Protein AF-0000000078125268 (afdb_homodimer)

InterPro domains:
  IPR011009 Protein kinase-like domain superfamily [SSF56112] (4-81)

Secondary structure (DSSP, 8-state):
--HHHHHHHHHHTT-GGGGS-GGGTTTS-HHHHHHHHHHHHHHT-SSGGGSPPHHHHHHHHHS----PPPPPPPTT---HHHHHHHHHHHS---------/--HHHHHHHHHHTT-GGGGS-GGGTTTS-HHHHHHHHHHHHHHT-SSGGGSPPHHHHHHHHHS----PPPPPPPTT---HHHHHHHHHHHS---------

Nearest PDB structures (foldseek):
  8peh-assembly3_A  TM=8.713E-01  e=8.026E-01  Lotus japonicus
  8peh-assembly1_B  TM=8.612E-01  e=8.512E-01  Lotus japonicus
  8peh-assembly2_C  TM=8.683E-01  e=1.211E+00  Lotus japonicus
  4i93-assembly1_A  TM=7.387E-01  e=7.136E-01  Arabidopsis thaliana
  7xdv-assembly2_B  TM=7.869E-01  e=1.445E+00  Arabidopsis thaliana

Solvent-accessible surface area (backbone atoms only — not comparable to full-atom values): 12016 Å² total; per-residue (Å²): 137,45,65,44,50,54,52,43,51,31,44,75,70,72,44,37,62,64,41,47,36,74,90,50,53,83,74,49,53,68,68,55,47,42,50,51,51,51,54,53,45,22,61,55,34,82,54,68,88,64,28,62,48,71,71,50,48,33,4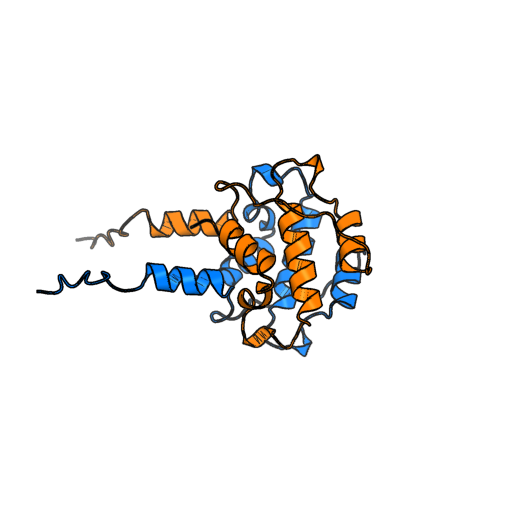7,53,71,65,40,94,60,90,69,83,80,62,66,82,47,54,81,87,48,45,49,36,59,57,50,50,46,46,43,63,64,67,52,74,82,77,72,77,70,75,77,131,136,45,64,46,50,56,52,43,51,33,44,75,69,73,43,38,63,63,42,47,36,74,91,50,53,82,72,50,53,67,69,54,47,42,51,50,51,51,53,54,45,21,60,54,36,81,52,68,89,65,28,63,47,71,72,50,48,33,49,52,71,64,41,94,59,90,69,84,80,62,65,81,48,54,80,87,47,46,50,37,58,58,51,49,47,46,45,60,68,63,58,70,80,77,73,77,69,76,78,131

Sequence (200 aa):
MNSFRHIWQLWNEGRGLELVDEELADSYSSSDVMRCVHIGLLCVQDNAADRPTMPDIVLMLGTDTDIPQPTQPPPYRDWRTISDWKLLHHNHPINCKDRPMNSFRHIWQLWNEGRGLELVDEELADSYSSSDVMRCVHIGLLCVQDNAADRPTMPDIVLMLGTDTDIPQPTQPPPYRDWRTISDWKLLHHNHPINCKDRP

Structure (mmCIF, N/CA/C/O backbone):
data_AF-0000000078125268-model_v1
#
loop_
_entity.id
_entity.type
_entity.pdbx_description
1 polymer 'Putative non-specific protein-tyrosine kinase'
#
loop_
_atom_site.group_PDB
_atom_site.id
_atom_site.type_symbol
_atom_site.label_atom_id
_atom_site.label_alt_id
_atom_site.label_comp_id
_atom_site.label_asym_id
_atom_site.label_entity_id
_atom_site.label_seq_id
_atom_site.pdbx_PDB_ins_code
_atom_site.Cartn_x
_atom_site.Cartn_y
_atom_site.Cartn_z
_atom_site.occupancy
_atom_site.B_iso_or_equiv
_atom_site.auth_seq_id
_atom_site.auth_comp_id
_atom_site.auth_asym_id
_atom_site.auth_atom_id
_atom_site.pdbx_PDB_model_num
ATOM 1 N N . MET A 1 1 ? -2.992 19.344 0.526 1 53 1 MET A N 1
ATOM 2 C CA . MET A 1 1 ? -2.693 18.625 -0.701 1 53 1 MET A CA 1
ATOM 3 C C . MET A 1 1 ? -3.047 17.141 -0.553 1 53 1 MET A C 1
ATOM 5 O O . MET A 1 1 ? -2.955 16.578 0.542 1 53 1 MET A O 1
ATOM 9 N N . ASN A 1 2 ? -3.645 16.5 -1.776 1 69.12 2 ASN A N 1
ATOM 10 C CA . ASN A 1 2 ? -4.074 15.117 -1.859 1 69.12 2 ASN A CA 1
ATOM 11 C C . ASN A 1 2 ? -2.887 14.164 -1.934 1 69.12 2 ASN A C 1
ATOM 13 O O . ASN A 1 2 ? -1.965 14.375 -2.725 1 69.12 2 ASN A O 1
ATOM 17 N N . SER A 1 3 ? -2.811 13.32 -1.01 1 82.06 3 SER A N 1
ATOM 18 C CA . SER A 1 3 ? -1.679 12.406 -0.898 1 82.06 3 SER A CA 1
ATOM 19 C C . SER A 1 3 ? -1.466 11.633 -2.193 1 82.06 3 SER A C 1
ATOM 21 O O . SER A 1 3 ? -0.332 11.484 -2.654 1 82.06 3 SER A O 1
ATOM 23 N N . PHE A 1 4 ? -2.521 11.336 -2.928 1 89.06 4 PHE A N 1
ATOM 24 C CA . PHE A 1 4 ? -2.381 10.492 -4.109 1 89.06 4 PHE A CA 1
ATOM 25 C C . PHE A 1 4 ? -1.875 11.305 -5.297 1 89.06 4 PHE A C 1
ATOM 27 O O . PHE A 1 4 ? -1.219 10.766 -6.188 1 89.06 4 PHE A O 1
ATOM 34 N N . ARG A 1 5 ? -2.234 12.57 -5.273 1 88.31 5 ARG A N 1
ATOM 35 C CA . ARG A 1 5 ? -1.697 13.422 -6.332 1 88.31 5 ARG A CA 1
ATOM 36 C C . ARG A 1 5 ? -0.177 13.5 -6.246 1 88.31 5 ARG A C 1
ATOM 38 O O . ARG A 1 5 ? 0.513 13.398 -7.262 1 88.31 5 ARG A O 1
ATOM 45 N N . HIS A 1 6 ? 0.27 13.727 -5.105 1 90.31 6 HIS A N 1
ATOM 46 C CA . HIS A 1 6 ? 1.713 13.773 -4.898 1 90.31 6 HIS A CA 1
ATOM 47 C C . HIS A 1 6 ? 2.365 12.438 -5.238 1 90.31 6 HIS A C 1
ATOM 49 O O . HIS A 1 6 ? 3.412 12.398 -5.891 1 90.31 6 HIS A O 1
ATOM 55 N N . ILE A 1 7 ? 1.813 11.359 -4.789 1 93.56 7 ILE A N 1
ATOM 56 C CA . ILE A 1 7 ? 2.316 10.023 -5.078 1 93.56 7 ILE A CA 1
ATOM 57 C C . ILE A 1 7 ? 2.373 9.805 -6.59 1 93.56 7 ILE A C 1
ATOM 59 O O . ILE A 1 7 ? 3.377 9.328 -7.117 1 93.56 7 ILE A O 1
ATOM 63 N N . TRP A 1 8 ? 1.329 10.203 -7.285 1 96 8 TRP A N 1
ATOM 64 C CA . TRP A 1 8 ? 1.267 10.086 -8.742 1 96 8 TRP A CA 1
ATOM 65 C C . TRP A 1 8 ? 2.393 10.883 -9.398 1 96 8 TRP A C 1
ATOM 67 O O . TRP A 1 8 ? 3.047 10.391 -10.32 1 96 8 TRP A O 1
ATOM 77 N N . GLN A 1 9 ? 2.58 12.031 -8.969 1 94.94 9 GLN A N 1
ATOM 78 C CA . GLN A 1 9 ? 3.611 12.883 -9.547 1 94.94 9 GLN A CA 1
ATOM 79 C C . GLN A 1 9 ? 4.992 12.258 -9.398 1 94.94 9 GLN A C 1
ATOM 81 O O . GLN A 1 9 ? 5.746 12.164 -10.367 1 94.94 9 GLN A O 1
ATOM 86 N N . LEU A 1 10 ? 5.301 11.883 -8.219 1 95.44 10 LEU A N 1
ATOM 87 C CA . LEU A 1 10 ? 6.602 11.266 -7.977 1 95.44 10 LEU A CA 1
ATOM 88 C C . LEU A 1 10 ? 6.777 10.016 -8.828 1 95.44 10 LEU A C 1
ATOM 90 O O . LEU A 1 10 ? 7.836 9.812 -9.43 1 95.44 10 LEU A O 1
ATOM 94 N N . TRP A 1 11 ? 5.785 9.211 -8.938 1 97.19 11 TRP A N 1
ATOM 95 C CA . TRP A 1 11 ? 5.84 7.98 -9.719 1 97.19 11 TRP A CA 1
ATOM 96 C C . TRP A 1 11 ? 6.008 8.289 -11.203 1 97.19 11 TRP A C 1
ATOM 98 O O . TRP A 1 11 ? 6.855 7.691 -11.875 1 97.19 11 TRP A O 1
ATOM 108 N N . ASN A 1 12 ? 5.184 9.227 -11.648 1 97.25 12 ASN A N 1
ATOM 109 C CA . ASN A 1 12 ? 5.207 9.617 -13.055 1 97.25 12 ASN A CA 1
ATOM 110 C C . ASN A 1 12 ? 6.57 10.164 -13.461 1 97.25 12 ASN A C 1
ATOM 112 O O . ASN A 1 12 ? 6.984 10.016 -14.609 1 97.25 12 ASN A O 1
ATOM 116 N N . GLU A 1 13 ? 7.238 10.664 -12.586 1 97.06 13 GLU A N 1
ATOM 117 C CA . GLU A 1 13 ? 8.555 11.242 -12.836 1 97.06 13 GLU A CA 1
ATOM 118 C C . GLU A 1 13 ? 9.664 10.219 -12.586 1 97.06 13 GLU A C 1
ATOM 120 O O . GLU A 1 13 ? 10.844 10.539 -12.711 1 97.06 13 GLU A O 1
ATOM 125 N N . GLY A 1 14 ? 9.375 9.047 -12.18 1 96.81 14 GLY A N 1
ATOM 126 C CA . GLY A 1 14 ? 10.367 8.016 -11.906 1 96.81 14 GLY A CA 1
ATOM 127 C C . GLY A 1 14 ? 10.992 8.133 -10.531 1 96.81 14 GLY A C 1
ATOM 128 O O . GLY A 1 14 ? 12.055 7.559 -10.273 1 96.81 14 GLY A O 1
ATOM 129 N N . ARG A 1 15 ? 10.445 8.93 -9.594 1 94.38 15 ARG A N 1
ATOM 130 C CA . ARG A 1 15 ? 11 9.234 -8.281 1 94.38 15 ARG A CA 1
ATOM 131 C C . ARG A 1 15 ? 10.164 8.609 -7.172 1 94.38 15 ARG A C 1
ATOM 133 O O . ARG A 1 15 ? 10.047 9.172 -6.082 1 94.38 15 ARG A O 1
ATOM 140 N N . GLY A 1 16 ? 9.508 7.457 -7.41 1 93.44 16 GLY A N 1
ATOM 141 C CA . GLY A 1 16 ? 8.664 6.797 -6.43 1 93.44 16 GLY A CA 1
ATOM 142 C C . GLY A 1 16 ? 9.398 6.426 -5.156 1 93.44 16 GLY A C 1
ATOM 143 O O . GLY A 1 16 ? 8.805 6.387 -4.078 1 93.44 16 GLY A O 1
ATOM 144 N N . LEU A 1 17 ? 10.703 6.266 -5.254 1 92.88 17 LEU A N 1
ATOM 145 C CA . LEU A 1 17 ? 11.508 5.891 -4.102 1 92.88 17 LEU A CA 1
ATOM 146 C C . LEU A 1 17 ? 11.516 7 -3.055 1 92.88 17 LEU A C 1
ATOM 148 O O . LEU A 1 17 ? 11.773 6.746 -1.876 1 92.88 17 LEU A O 1
ATOM 152 N N . GLU A 1 18 ? 11.312 8.195 -3.486 1 90.81 18 GLU A N 1
ATOM 153 C CA . GLU A 1 18 ? 11.289 9.312 -2.551 1 90.81 18 GLU A CA 1
ATOM 154 C C . GLU A 1 18 ? 10.109 9.203 -1.59 1 90.81 18 GLU A C 1
ATOM 156 O O . GLU A 1 18 ? 10.062 9.898 -0.572 1 90.81 18 GLU A O 1
ATOM 161 N N . LEU A 1 19 ? 9.125 8.359 -1.833 1 90.62 19 LEU A N 1
ATOM 162 C CA . LEU A 1 19 ? 7.977 8.141 -0.959 1 90.62 19 LEU A CA 1
ATOM 163 C C . LEU A 1 19 ? 8.367 7.297 0.248 1 90.62 19 LEU A C 1
ATOM 165 O O . LEU A 1 19 ? 7.684 7.32 1.273 1 90.62 19 LEU A O 1
ATOM 169 N N . VAL A 1 20 ? 9.383 6.57 0.093 1 90.56 20 VAL A N 1
ATOM 170 C CA . VAL A 1 20 ? 9.742 5.535 1.057 1 90.56 20 VAL A CA 1
ATOM 171 C C . VAL A 1 20 ? 10.703 6.105 2.094 1 90.56 20 VAL A C 1
ATOM 173 O O . VAL A 1 20 ? 11.617 6.859 1.751 1 90.56 20 VAL A O 1
ATOM 176 N N . ASP A 1 21 ? 10.453 5.715 3.33 1 88 21 ASP A N 1
ATOM 177 C CA . ASP A 1 21 ? 11.375 6.059 4.414 1 88 21 ASP A CA 1
ATOM 178 C C . ASP A 1 21 ? 12.797 5.629 4.078 1 88 21 ASP A C 1
ATOM 180 O O . ASP A 1 21 ? 13.023 4.523 3.584 1 88 21 ASP A O 1
ATOM 184 N N . GLU A 1 22 ? 13.711 6.508 4.309 1 87.44 22 GLU A N 1
ATOM 185 C CA . GLU A 1 22 ? 15.109 6.246 3.992 1 87.44 22 GLU A CA 1
ATOM 186 C C . GLU A 1 22 ? 15.594 4.957 4.648 1 87.44 22 GLU A C 1
ATOM 188 O O . GLU A 1 22 ? 16.422 4.242 4.09 1 87.44 22 GLU A O 1
ATOM 193 N N . GLU A 1 23 ? 15.102 4.672 5.812 1 88.25 23 GLU A N 1
ATOM 194 C CA . GLU A 1 23 ? 15.516 3.482 6.551 1 88.25 23 GLU A CA 1
ATOM 195 C C . GLU A 1 23 ? 15.047 2.211 5.852 1 88.25 23 GLU A C 1
ATOM 197 O O . GLU A 1 23 ? 15.609 1.134 6.062 1 88.25 23 GLU A O 1
ATOM 202 N N . LEU A 1 24 ? 14.039 2.314 4.977 1 91.06 24 LEU A N 1
ATOM 203 C CA . LEU A 1 24 ? 13.469 1.167 4.277 1 91.06 24 LEU A CA 1
ATOM 204 C C . LEU A 1 24 ? 14.047 1.041 2.873 1 91.06 24 LEU A C 1
ATOM 206 O O . LEU A 1 24 ? 13.828 0.038 2.193 1 91.06 24 LEU A O 1
ATOM 210 N N . ALA A 1 25 ? 14.805 2.033 2.463 1 83.06 25 ALA A N 1
ATOM 211 C CA . ALA A 1 25 ? 15.273 2.152 1.085 1 83.06 25 ALA A CA 1
ATOM 212 C C . ALA A 1 25 ? 16.094 0.937 0.68 1 83.06 25 ALA A C 1
ATOM 214 O O . ALA A 1 25 ? 16.125 0.558 -0.494 1 83.06 25 ALA A O 1
ATOM 215 N N . ASP A 1 26 ? 16.672 0.234 1.561 1 88.19 26 ASP A N 1
ATOM 216 C CA . ASP A 1 26 ? 17.547 -0.894 1.223 1 88.19 26 ASP A CA 1
ATOM 217 C C . ASP A 1 26 ? 16.766 -2.207 1.249 1 88.19 26 ASP A C 1
ATOM 219 O O . ASP A 1 26 ? 17.281 -3.254 0.862 1 88.19 26 ASP A O 1
ATOM 223 N N . SER A 1 27 ? 15.555 -2.168 1.646 1 92.44 27 SER A N 1
ATOM 224 C CA . SER A 1 27 ? 14.766 -3.389 1.773 1 92.44 27 SER A CA 1
ATOM 225 C C . SER A 1 27 ? 14.156 -3.797 0.435 1 92.44 27 SER A C 1
ATOM 227 O O . SER A 1 27 ? 13.922 -4.98 0.189 1 92.44 27 SER A O 1
ATOM 229 N N . TYR A 1 28 ? 13.906 -2.883 -0.406 1 93.62 28 TYR A N 1
ATOM 230 C CA . TYR A 1 28 ? 13.273 -3.148 -1.692 1 93.62 28 TYR A CA 1
ATOM 231 C C . TYR A 1 28 ? 14.016 -2.441 -2.82 1 93.62 28 TYR A C 1
ATOM 233 O O . TYR A 1 28 ? 14.523 -1.334 -2.637 1 93.62 28 TYR A O 1
ATOM 241 N N . SER A 1 29 ? 14.109 -3.09 -3.895 1 94 29 SER A N 1
ATOM 242 C CA . SER A 1 29 ? 14.711 -2.447 -5.059 1 94 29 SER A CA 1
ATOM 243 C C . SER A 1 29 ? 13.859 -1.284 -5.551 1 94 29 SER A C 1
ATOM 245 O O . SER A 1 29 ? 12.656 -1.239 -5.293 1 94 29 SER A O 1
ATOM 247 N N . SER A 1 30 ? 14.516 -0.443 -6.297 1 93.88 30 SER A N 1
ATOM 248 C CA . SER A 1 30 ? 13.797 0.674 -6.898 1 93.88 30 SER A CA 1
ATOM 249 C C . SER A 1 30 ? 12.695 0.182 -7.832 1 93.88 30 SER A C 1
ATOM 251 O O . SER A 1 30 ? 11.586 0.732 -7.844 1 93.88 30 SER A O 1
ATOM 253 N N . SER A 1 31 ? 13.023 -0.804 -8.578 1 94.38 31 SER A N 1
ATOM 254 C CA . SER A 1 31 ? 12.039 -1.357 -9.5 1 94.38 31 SER A CA 1
ATOM 255 C C . SER A 1 31 ? 10.836 -1.917 -8.758 1 94.38 31 SER A C 1
ATOM 257 O O . SER A 1 31 ? 9.695 -1.767 -9.211 1 94.38 31 SER A O 1
ATOM 259 N N . ASP A 1 32 ? 11.07 -2.543 -7.664 1 94.19 32 ASP A N 1
ATOM 260 C CA . ASP A 1 32 ? 9.977 -3.1 -6.871 1 94.19 32 ASP A CA 1
ATOM 261 C C . ASP A 1 32 ? 9.07 -1.994 -6.332 1 94.19 32 ASP A C 1
ATOM 263 O O . ASP A 1 32 ? 7.848 -2.102 -6.398 1 94.19 32 ASP A O 1
ATOM 267 N N . VAL A 1 33 ? 9.727 -0.934 -5.863 1 94.81 33 VAL A N 1
ATOM 268 C CA . VAL A 1 33 ? 8.969 0.182 -5.301 1 94.81 33 VAL A CA 1
ATOM 269 C C . VAL A 1 33 ? 8.141 0.849 -6.391 1 94.81 33 VAL A C 1
ATOM 271 O O . VAL A 1 33 ? 6.941 1.088 -6.211 1 94.81 33 VAL A O 1
ATOM 274 N N . MET A 1 34 ? 8.719 1.062 -7.512 1 95.88 34 MET A N 1
ATOM 275 C CA . MET A 1 34 ? 8.008 1.677 -8.633 1 95.88 34 MET A CA 1
ATOM 276 C C . MET A 1 34 ? 6.828 0.81 -9.062 1 95.88 34 MET A C 1
ATOM 278 O O . MET A 1 34 ? 5.746 1.324 -9.352 1 95.88 34 MET A O 1
ATOM 282 N N . ARG A 1 35 ? 7.074 -0.426 -9.156 1 96.5 35 ARG A N 1
ATOM 283 C CA . ARG A 1 35 ? 6.023 -1.356 -9.555 1 96.5 35 ARG A CA 1
ATOM 284 C C . ARG A 1 35 ? 4.895 -1.382 -8.531 1 96.5 35 ARG A C 1
ATOM 286 O O . ARG A 1 35 ? 3.717 -1.359 -8.898 1 96.5 35 ARG A O 1
ATOM 293 N N . CYS A 1 36 ? 5.195 -1.397 -7.223 1 96.5 36 CYS A N 1
ATOM 294 C CA . CYS A 1 36 ? 4.191 -1.361 -6.164 1 96.5 36 CYS A CA 1
ATOM 295 C C . CYS A 1 36 ? 3.352 -0.092 -6.25 1 96.5 36 CYS A C 1
ATOM 297 O O . CYS A 1 36 ? 2.125 -0.145 -6.148 1 96.5 36 CYS A O 1
ATOM 299 N N . VAL A 1 37 ? 4.031 1.024 -6.41 1 96.56 37 VAL A N 1
ATOM 300 C CA . VAL A 1 37 ? 3.326 2.299 -6.508 1 96.56 37 VAL A CA 1
ATOM 301 C C . VAL A 1 37 ? 2.434 2.303 -7.746 1 96.56 37 VAL A C 1
ATOM 303 O O . VAL A 1 37 ? 1.298 2.781 -7.699 1 96.56 37 VAL A O 1
ATOM 306 N N . HIS A 1 38 ? 2.945 1.784 -8.852 1 97.81 38 HIS A N 1
ATOM 307 C CA . HIS A 1 38 ? 2.166 1.642 -10.078 1 97.81 38 HIS A CA 1
ATOM 308 C C . HIS A 1 38 ? 0.852 0.914 -9.812 1 97.81 38 HIS A C 1
ATOM 310 O O . HIS A 1 38 ? -0.221 1.413 -10.156 1 97.81 38 HIS A O 1
ATOM 316 N N . ILE A 1 39 ? 0.9 -0.173 -9.219 1 97.94 39 ILE A N 1
ATOM 317 C CA . ILE A 1 39 ? -0.259 -1.004 -8.914 1 97.94 39 ILE A CA 1
ATOM 318 C C . ILE A 1 39 ? -1.165 -0.283 -7.918 1 97.94 39 ILE A C 1
ATOM 320 O O . ILE A 1 39 ? -2.389 -0.28 -8.07 1 97.94 39 ILE A O 1
ATOM 324 N N . GLY A 1 40 ? -0.573 0.371 -6.852 1 96.62 40 GLY A N 1
ATOM 325 C CA . GLY A 1 40 ? -1.344 1.179 -5.918 1 96.62 40 GLY A CA 1
ATOM 326 C C . GLY A 1 40 ? -2.17 2.252 -6.602 1 96.62 40 GLY A C 1
ATOM 327 O O . GLY A 1 40 ? -3.322 2.484 -6.23 1 96.62 40 GLY A O 1
ATOM 328 N N . LEU A 1 41 ? -1.612 2.877 -7.531 1 97.25 41 LEU A N 1
ATOM 329 C CA . LEU A 1 41 ? -2.307 3.922 -8.273 1 97.25 41 LEU A CA 1
ATOM 330 C C . LEU A 1 41 ? -3.445 3.336 -9.102 1 97.25 41 LEU A C 1
ATOM 332 O O . LEU A 1 41 ? -4.496 3.961 -9.25 1 97.25 41 LEU A O 1
ATOM 336 N N . LEU A 1 42 ? -3.27 2.16 -9.641 1 97.69 42 LEU A N 1
ATOM 337 C CA . LEU A 1 42 ? -4.355 1.492 -10.344 1 97.69 42 LEU A CA 1
ATOM 338 C C . LEU A 1 42 ? -5.508 1.174 -9.398 1 97.69 42 LEU A C 1
ATOM 340 O O . LEU A 1 42 ? -6.676 1.284 -9.773 1 97.69 42 LEU A O 1
ATOM 344 N N . CYS A 1 43 ? -5.254 0.815 -8.203 1 96.56 43 CYS A N 1
ATOM 345 C CA . CYS A 1 43 ? -6.238 0.412 -7.203 1 96.56 43 CYS A CA 1
ATOM 346 C C . CYS A 1 43 ? -7.168 1.568 -6.855 1 96.56 43 CYS A C 1
ATOM 348 O O . CYS A 1 43 ? -8.25 1.357 -6.309 1 96.56 43 CYS A O 1
ATOM 350 N N . VAL A 1 44 ? -6.727 2.807 -7.148 1 95.25 44 VAL A N 1
ATOM 351 C CA . VAL A 1 44 ? -7.523 3.939 -6.684 1 95.25 44 VAL A CA 1
ATOM 352 C C . VAL A 1 44 ? -8.07 4.715 -7.883 1 95.25 44 VAL A C 1
ATOM 354 O O . VAL A 1 44 ? -8.438 5.883 -7.758 1 95.25 44 VAL A O 1
ATOM 357 N N . GLN A 1 45 ? -8.047 4.113 -8.984 1 96.56 45 GLN A N 1
ATOM 358 C CA . GLN A 1 45 ? -8.609 4.73 -10.18 1 96.56 45 GLN A CA 1
ATOM 359 C C . GLN A 1 45 ? -10.094 5.043 -9.984 1 96.56 45 GLN A C 1
ATOM 361 O O . GLN A 1 45 ? -10.789 4.34 -9.258 1 96.56 45 GLN A O 1
ATOM 366 N N . ASP A 1 46 ? -10.461 6.059 -10.617 1 94.5 46 ASP A N 1
ATOM 367 C CA . ASP A 1 46 ? -11.828 6.547 -10.469 1 94.5 46 ASP A CA 1
ATOM 368 C C . ASP A 1 46 ? -12.836 5.523 -10.977 1 94.5 46 ASP A C 1
ATOM 370 O O . ASP A 1 46 ? -13.844 5.25 -10.32 1 94.5 46 ASP A O 1
ATOM 374 N N . ASN A 1 47 ? -12.641 5.043 -12.156 1 95.12 47 ASN A N 1
ATOM 375 C CA . ASN A 1 47 ? -13.484 3.99 -12.711 1 95.12 47 ASN A CA 1
ATOM 376 C C . ASN A 1 47 ? -13.156 2.627 -12.109 1 95.12 47 ASN A C 1
ATOM 378 O O . ASN A 1 47 ? -12.023 2.154 -12.219 1 95.12 47 ASN A O 1
ATOM 382 N N . ALA A 1 48 ? -14.133 1.961 -11.508 1 94.31 48 ALA A N 1
ATOM 383 C CA . ALA A 1 48 ? -13.938 0.676 -10.844 1 94.31 48 ALA A CA 1
ATOM 384 C C . ALA A 1 48 ? -13.43 -0.38 -11.82 1 94.31 48 ALA A C 1
ATOM 386 O O . ALA A 1 48 ? -12.664 -1.267 -11.445 1 94.31 48 ALA A O 1
ATOM 387 N N . ALA A 1 49 ? -13.844 -0.256 -13.094 1 95.25 49 ALA A N 1
ATOM 388 C CA . ALA A 1 49 ? -13.438 -1.239 -14.094 1 95.25 49 ALA A CA 1
ATOM 389 C C . ALA A 1 49 ? -11.938 -1.168 -14.359 1 95.25 49 ALA A C 1
ATOM 391 O O . ALA A 1 49 ? -11.359 -2.104 -14.906 1 95.25 49 ALA A O 1
ATOM 392 N N . ASP A 1 50 ? -11.312 -0.101 -14.023 1 96.56 50 ASP A N 1
ATOM 393 C CA . ASP A 1 50 ? -9.883 0.093 -14.234 1 96.56 50 ASP A CA 1
ATOM 394 C C . ASP A 1 50 ? -9.078 -0.375 -13.023 1 96.56 50 ASP A C 1
ATOM 396 O O . ASP A 1 50 ? -7.848 -0.418 -13.062 1 96.56 50 ASP A O 1
ATOM 400 N N . ARG A 1 51 ? -9.75 -0.711 -12 1 97.25 51 ARG A N 1
ATOM 401 C CA . ARG A 1 51 ? -9.086 -1.194 -10.789 1 97.25 51 ARG A CA 1
ATOM 402 C C . ARG A 1 51 ? -8.812 -2.691 -10.883 1 97.25 51 ARG A C 1
ATOM 404 O O . ARG A 1 51 ? -9.703 -3.473 -11.219 1 97.25 51 ARG A O 1
ATOM 411 N N . PRO A 1 52 ? -7.656 -3.039 -10.586 1 96.94 52 PRO A N 1
ATOM 412 C CA . PRO A 1 52 ? -7.352 -4.473 -10.625 1 96.94 52 PRO A CA 1
ATOM 413 C C . PRO A 1 52 ? -8.039 -5.25 -9.5 1 96.94 52 PRO A C 1
ATOM 415 O O . PRO A 1 52 ? -8.281 -4.699 -8.422 1 96.94 52 PRO A O 1
ATOM 418 N N . THR A 1 53 ? -8.375 -6.488 -9.734 1 95.69 53 THR A N 1
ATOM 419 C CA . THR A 1 53 ? -8.828 -7.414 -8.703 1 95.69 53 THR A CA 1
ATOM 420 C C . THR A 1 53 ? -7.641 -7.949 -7.902 1 95.69 53 THR A C 1
ATOM 422 O O . THR A 1 53 ? -6.484 -7.758 -8.289 1 95.69 53 THR A O 1
ATOM 425 N N . MET A 1 54 ? -7.918 -8.602 -6.84 1 94.38 54 MET A N 1
ATOM 426 C CA . MET A 1 54 ? -6.844 -9.148 -6.02 1 94.38 54 MET A CA 1
ATOM 427 C C . MET A 1 54 ? -6.012 -10.156 -6.812 1 94.38 54 MET A C 1
ATOM 429 O O . MET A 1 54 ? -4.781 -10.094 -6.797 1 94.38 54 MET A O 1
ATOM 433 N N . PRO A 1 55 ? -6.621 -11.047 -7.633 1 95.38 55 PRO A N 1
ATOM 434 C CA . PRO A 1 55 ? -5.809 -11.93 -8.477 1 95.38 55 PRO A CA 1
ATOM 435 C C . PRO A 1 55 ? -4.941 -11.164 -9.469 1 95.38 55 PRO A C 1
ATOM 437 O O . PRO A 1 55 ? -3.811 -11.57 -9.75 1 95.38 55 PRO A O 1
ATOM 440 N N . ASP A 1 56 ? -5.469 -10.109 -10.047 1 96.56 56 ASP A N 1
ATOM 441 C CA . ASP A 1 56 ? -4.684 -9.266 -10.945 1 96.56 56 ASP A CA 1
ATOM 442 C C . ASP A 1 56 ? -3.473 -8.672 -10.227 1 96.56 56 ASP A C 1
ATOM 444 O O . ASP A 1 56 ? -2.365 -8.664 -10.766 1 96.56 56 ASP A O 1
ATOM 448 N N . ILE A 1 57 ? -3.684 -8.156 -9.039 1 97.31 57 ILE A N 1
ATOM 449 C CA . ILE A 1 57 ? -2.627 -7.539 -8.25 1 97.31 57 ILE A CA 1
ATOM 450 C C . ILE A 1 57 ? -1.507 -8.547 -8.008 1 97.31 57 ILE A C 1
ATOM 452 O O . ILE A 1 57 ? -0.33 -8.242 -8.211 1 97.31 57 ILE A O 1
ATOM 456 N N . VAL A 1 58 ? -1.841 -9.758 -7.652 1 97.06 58 VAL A N 1
ATOM 457 C CA . VAL A 1 58 ? -0.88 -10.82 -7.387 1 97.06 58 VAL A CA 1
ATOM 458 C C . VAL A 1 58 ? -0.069 -11.109 -8.648 1 97.06 58 VAL A C 1
ATOM 460 O O . VAL A 1 58 ? 1.158 -11.211 -8.594 1 97.06 58 VAL A O 1
ATOM 463 N N . LEU A 1 59 ? -0.749 -11.203 -9.711 1 96.62 59 LEU A N 1
ATOM 464 C CA . LEU A 1 59 ? -0.08 -11.453 -10.984 1 96.62 59 LEU A CA 1
ATOM 465 C C . LEU A 1 59 ? 0.852 -10.297 -11.344 1 96.62 59 LEU A C 1
ATOM 467 O O . LEU A 1 59 ? 2.008 -10.523 -11.711 1 96.62 59 LEU A O 1
ATOM 471 N N . MET A 1 60 ? 0.367 -9.133 -11.188 1 97.25 60 MET A N 1
ATOM 472 C CA . MET A 1 60 ? 1.127 -7.945 -11.586 1 97.25 60 MET A CA 1
ATOM 473 C C . MET A 1 60 ? 2.354 -7.766 -10.695 1 97.25 60 MET A C 1
ATOM 475 O O . MET A 1 60 ? 3.41 -7.348 -11.172 1 97.25 60 MET A O 1
ATOM 479 N N . LEU A 1 61 ? 2.229 -8.062 -9.477 1 95.88 61 LEU A N 1
ATOM 480 C CA . LEU A 1 61 ? 3.342 -7.938 -8.539 1 95.88 61 LEU A CA 1
ATOM 481 C C . LEU A 1 61 ? 4.355 -9.062 -8.742 1 95.88 61 LEU A C 1
ATOM 483 O O . LEU A 1 61 ? 5.559 -8.852 -8.594 1 95.88 61 LEU A O 1
ATOM 487 N N . GLY A 1 62 ? 3.855 -10.219 -9.094 1 95.25 62 GLY A N 1
ATOM 488 C CA . GLY A 1 62 ? 4.684 -11.414 -9.07 1 95.25 62 GLY A CA 1
ATOM 489 C C . GLY A 1 62 ? 5.309 -11.734 -10.414 1 95.25 62 GLY A C 1
ATOM 490 O O . GLY A 1 62 ? 6.125 -12.648 -10.523 1 95.25 62 GLY A O 1
ATOM 491 N N . THR A 1 63 ? 4.902 -11.055 -11.438 1 93.75 63 THR A N 1
ATOM 492 C CA . THR A 1 63 ? 5.41 -11.336 -12.773 1 93.75 63 THR A CA 1
ATOM 493 C C . THR A 1 63 ? 5.852 -10.055 -13.469 1 93.75 63 THR A C 1
ATOM 495 O O . THR A 1 63 ? 5.531 -8.953 -13.008 1 93.75 63 THR A O 1
ATOM 498 N N . ASP A 1 64 ? 6.699 -10.195 -14.5 1 90.25 64 ASP A N 1
ATOM 499 C CA . ASP A 1 64 ? 7.188 -9.047 -15.258 1 90.25 64 ASP A CA 1
ATOM 500 C C . ASP A 1 64 ? 6.199 -8.664 -16.359 1 90.25 64 ASP A C 1
ATOM 502 O O . ASP A 1 64 ? 6.602 -8.141 -17.406 1 90.25 64 ASP A O 1
ATOM 506 N N . THR A 1 65 ? 4.977 -8.898 -16.125 1 89.81 65 THR A N 1
ATOM 507 C CA . THR A 1 65 ? 3.959 -8.57 -17.109 1 89.81 65 THR A CA 1
ATOM 508 C C . THR A 1 65 ? 3.773 -7.062 -17.234 1 89.81 65 THR A C 1
ATOM 510 O O . THR A 1 65 ? 4.113 -6.32 -16.297 1 89.81 65 THR A O 1
ATOM 513 N N . ASP A 1 66 ? 3.322 -6.641 -18.438 1 93.69 66 ASP A N 1
ATOM 514 C CA . ASP A 1 66 ? 2.949 -5.242 -18.609 1 93.69 66 ASP A CA 1
ATOM 515 C C . ASP A 1 66 ? 1.748 -4.875 -17.75 1 93.69 66 ASP A C 1
ATOM 517 O O . ASP A 1 66 ? 0.793 -5.648 -17.641 1 93.69 66 ASP A O 1
ATOM 521 N N . ILE A 1 67 ? 1.854 -3.807 -17.172 1 97 67 ILE A N 1
ATOM 522 C CA . ILE A 1 67 ? 0.819 -3.289 -16.281 1 97 67 ILE A CA 1
ATOM 523 C C . ILE A 1 67 ? 0.147 -2.078 -16.922 1 97 67 ILE A C 1
ATOM 525 O O . ILE A 1 67 ? 0.822 -1.196 -17.453 1 97 67 ILE A O 1
ATOM 529 N N . PRO A 1 68 ? -1.181 -2.035 -16.922 1 97.56 68 PRO A N 1
ATOM 530 C CA . PRO A 1 68 ? -1.847 -0.863 -17.5 1 97.56 68 PRO A CA 1
ATOM 531 C C . PRO A 1 68 ? -1.354 0.45 -16.891 1 97.56 68 PRO A C 1
ATOM 533 O O . PRO A 1 68 ? -0.999 0.496 -15.711 1 97.56 68 PRO A O 1
ATOM 536 N N . GLN A 1 69 ? -1.357 1.468 -17.688 1 97.69 69 GLN A N 1
ATOM 537 C CA . GLN A 1 69 ? -0.948 2.779 -17.188 1 97.69 69 GLN A CA 1
ATOM 538 C C . GLN A 1 69 ? -2.066 3.439 -16.391 1 97.69 69 GLN A C 1
ATOM 540 O O . GLN A 1 69 ? -3.184 3.598 -16.891 1 97.69 69 GLN A O 1
ATOM 545 N N . PRO A 1 70 ? -1.799 3.818 -15.211 1 97.81 70 PRO A N 1
ATOM 546 C CA . PRO A 1 70 ? -2.822 4.555 -14.469 1 97.81 70 PRO A CA 1
ATOM 547 C C . PRO A 1 70 ? -2.994 5.988 -14.953 1 97.81 70 PRO A C 1
ATOM 549 O O . PRO A 1 70 ? -2.105 6.527 -15.617 1 97.81 70 PRO A O 1
ATOM 552 N N . THR A 1 71 ? -4.117 6.531 -14.609 1 97.19 71 THR A N 1
ATOM 553 C CA . THR A 1 71 ? -4.309 7.973 -14.734 1 97.19 71 THR A CA 1
ATOM 554 C C . THR A 1 71 ? -4.188 8.656 -13.375 1 97.19 71 THR A C 1
ATOM 556 O O . THR A 1 71 ? -4.199 7.996 -12.336 1 97.19 71 THR A O 1
ATOM 559 N N . GLN A 1 72 ? -3.963 9.977 -13.414 1 96.38 72 GLN A N 1
ATOM 560 C CA . GLN A 1 72 ? -3.891 10.711 -12.156 1 96.38 72 GLN A CA 1
ATOM 561 C C . GLN A 1 72 ? -5.168 10.531 -11.336 1 96.38 72 GLN A C 1
ATOM 563 O O . GLN A 1 72 ? -6.273 10.703 -11.859 1 96.38 72 GLN A O 1
ATOM 568 N N . PRO A 1 73 ? -5.02 10.164 -10.086 1 94.19 73 PRO A N 1
ATOM 569 C CA . PRO A 1 73 ? -6.211 10.062 -9.242 1 94.19 73 PRO A CA 1
ATOM 570 C C . PRO A 1 73 ? -6.941 11.398 -9.094 1 94.19 73 PRO A C 1
ATOM 572 O O . PRO A 1 73 ? -6.309 12.461 -9.102 1 94.19 73 PRO A O 1
ATOM 575 N N . PRO A 1 74 ? -8.219 11.234 -8.953 1 92.25 74 PRO A N 1
ATOM 576 C CA . PRO A 1 74 ? -8.961 12.484 -8.773 1 92.25 74 PRO A CA 1
ATOM 577 C C . PRO A 1 74 ? -8.648 13.164 -7.441 1 92.25 74 PRO A C 1
ATOM 579 O O . PRO A 1 74 ? -8.219 12.508 -6.492 1 92.25 74 PRO A O 1
ATOM 582 N N . PRO A 1 75 ? -8.93 14.469 -7.262 1 88.38 75 PRO A N 1
ATOM 583 C CA . PRO A 1 75 ? -8.547 15.25 -6.082 1 88.38 75 PRO A CA 1
ATOM 584 C C . PRO A 1 75 ? -9.297 14.82 -4.824 1 88.38 75 PRO A C 1
ATOM 586 O O . PRO A 1 75 ? -8.852 15.102 -3.709 1 88.38 75 PRO A O 1
ATOM 589 N N . TYR A 1 76 ? -10.414 14.18 -4.969 1 87 76 TYR A N 1
ATOM 590 C CA . TYR A 1 76 ? -11.211 13.805 -3.809 1 87 76 TYR A CA 1
ATOM 591 C C . TYR A 1 76 ? -10.812 12.43 -3.289 1 87 76 TYR A C 1
ATOM 593 O O . TYR A 1 76 ? -11.367 11.953 -2.297 1 87 76 TYR A O 1
ATOM 601 N N . ARG A 1 77 ? -9.891 11.836 -4.008 1 88.25 77 ARG A N 1
ATOM 602 C CA . ARG A 1 77 ? -9.422 10.508 -3.617 1 88.25 77 ARG A CA 1
ATOM 603 C C . ARG A 1 77 ? -8.258 10.602 -2.633 1 88.25 77 ARG A C 1
ATOM 605 O O . ARG A 1 77 ? -7.23 11.211 -2.934 1 88.25 77 ARG A O 1
ATOM 612 N N . ASP A 1 78 ? -8.523 10.047 -1.363 1 83.5 78 ASP A N 1
ATOM 613 C CA . ASP A 1 78 ? -7.457 10.055 -0.37 1 83.5 78 ASP A CA 1
ATOM 614 C C . ASP A 1 78 ? -7.66 8.961 0.669 1 83.5 78 ASP A C 1
ATOM 616 O O . ASP A 1 78 ? -8.742 8.375 0.76 1 83.5 78 ASP A O 1
ATOM 620 N N . TRP A 1 79 ? -6.586 8.711 1.38 1 78.38 79 TRP A N 1
ATOM 621 C CA . TRP A 1 79 ? -6.77 7.855 2.549 1 78.38 79 TRP A CA 1
ATOM 622 C C . TRP A 1 79 ? -7.691 8.523 3.566 1 78.38 79 TRP A C 1
ATOM 624 O O . TRP A 1 79 ? -7.609 9.727 3.793 1 78.38 79 TRP A O 1
ATOM 634 N N . ARG A 1 80 ? -8.562 7.852 4.117 1 76.06 80 ARG A N 1
ATOM 635 C CA . ARG A 1 80 ? -9.492 8.438 5.078 1 76.06 80 ARG A CA 1
ATOM 636 C C . ARG A 1 80 ? -8.758 8.938 6.32 1 76.06 80 ARG A C 1
ATOM 638 O O . ARG A 1 80 ? -9.148 9.938 6.922 1 76.06 80 ARG A O 1
ATOM 645 N N . THR A 1 81 ? -7.703 8.266 6.766 1 65.75 81 THR A N 1
ATOM 646 C CA . THR A 1 81 ? -6.98 8.695 7.961 1 65.75 81 THR A CA 1
ATOM 647 C C . THR A 1 81 ? -6.246 10.008 7.707 1 65.75 81 THR A C 1
ATOM 649 O O . THR A 1 81 ? -6.094 10.82 8.617 1 65.75 81 THR A O 1
ATOM 652 N N . ILE A 1 82 ? -5.875 10.148 6.512 1 61.19 82 ILE A N 1
ATOM 653 C CA . ILE A 1 82 ? -5.152 11.383 6.223 1 61.19 82 ILE A CA 1
ATOM 654 C C . ILE A 1 82 ? -6.121 12.562 6.207 1 61.19 82 ILE A C 1
ATOM 656 O O . ILE A 1 82 ? -5.801 13.641 6.707 1 61.19 82 ILE A O 1
ATOM 660 N N . SER A 1 83 ? -7.27 12.289 5.613 1 54.69 83 SER A N 1
ATOM 661 C CA . SER A 1 83 ? -8.258 13.352 5.555 1 54.69 83 SER A CA 1
ATOM 662 C C . SER A 1 83 ? -8.734 13.742 6.953 1 54.69 83 SER A C 1
ATOM 664 O O . SER A 1 83 ? -8.914 14.93 7.246 1 54.69 83 SER A O 1
ATOM 666 N N . ASP A 1 84 ? -9.039 12.68 7.672 1 55.19 84 ASP A N 1
ATOM 667 C CA . ASP A 1 84 ? -9.531 13 9.008 1 55.19 84 ASP A CA 1
ATOM 668 C C . ASP A 1 84 ? -8.453 13.688 9.844 1 55.19 84 ASP A C 1
ATOM 670 O O . ASP A 1 84 ? -8.758 14.578 10.641 1 55.19 84 ASP A O 1
ATOM 674 N N . TRP A 1 85 ? -7.367 13.281 9.539 1 52.78 85 TRP A N 1
ATOM 675 C CA . TRP A 1 85 ? -6.281 13.938 10.258 1 52.78 85 TRP A CA 1
ATOM 676 C C . TRP A 1 85 ? -6.172 15.406 9.859 1 52.78 85 TRP A C 1
ATOM 678 O O . TRP A 1 85 ? -5.871 16.266 10.695 1 52.78 85 TRP A O 1
ATOM 688 N N . LYS A 1 86 ? -6.336 15.57 8.578 1 51.19 86 LYS A N 1
ATOM 689 C CA . LYS A 1 86 ? -6.375 16.953 8.117 1 51.19 86 LYS A CA 1
ATOM 690 C C . LYS A 1 86 ? -7.484 17.734 8.82 1 51.19 86 LYS A C 1
ATOM 692 O O . LYS A 1 86 ? -7.293 18.891 9.203 1 51.19 86 LYS A O 1
ATOM 697 N N . LEU A 1 87 ? -8.609 17.172 8.898 1 50.25 87 LEU A N 1
ATOM 698 C CA . LEU A 1 87 ? -9.734 17.797 9.57 1 50.25 87 LEU A CA 1
ATOM 699 C C . LEU A 1 87 ? -9.398 18.094 11.031 1 50.25 87 LEU A C 1
ATOM 701 O O . LEU A 1 87 ? -9.82 19.109 11.578 1 50.25 87 LEU A O 1
ATOM 705 N N . LEU A 1 88 ? -8.773 17.078 11.523 1 46.59 88 LEU A N 1
ATOM 706 C CA . LEU A 1 88 ? -8.422 17.281 12.922 1 46.59 88 LEU A CA 1
ATOM 707 C C . LEU A 1 88 ? -7.441 18.438 13.062 1 46.59 88 LEU A C 1
ATOM 709 O O . LEU A 1 88 ? -7.438 19.141 14.086 1 46.59 88 LEU A O 1
ATOM 713 N N . HIS A 1 89 ? -6.672 18.469 11.969 1 42.84 89 HIS A N 1
ATOM 714 C CA . HIS A 1 89 ? -5.758 19.594 12.094 1 42.84 89 HIS A CA 1
ATOM 715 C C . HIS A 1 89 ? -6.43 20.891 11.664 1 42.84 89 HIS A C 1
ATOM 717 O O . HIS A 1 89 ? -5.996 21.984 12.055 1 42.84 89 HIS A O 1
ATOM 723 N N . HIS A 1 90 ? -7.297 20.797 10.719 1 41.19 90 HIS A N 1
ATOM 724 C CA . HIS A 1 90 ? -7.984 22.031 10.398 1 41.19 90 HIS A CA 1
ATOM 725 C C . HIS A 1 90 ? -9.102 22.328 11.398 1 41.19 90 HIS A C 1
ATOM 727 O O . HIS A 1 90 ? -9.867 23.266 11.227 1 41.19 90 HIS A O 1
ATOM 733 N N . ASN A 1 91 ? -9.664 21.266 12.102 1 36.88 91 ASN A N 1
ATOM 734 C CA . ASN A 1 91 ? -10.695 21.688 13.031 1 36.88 91 ASN A CA 1
ATOM 735 C C . ASN A 1 91 ? -10.227 22.859 13.891 1 36.88 91 ASN A C 1
ATOM 737 O O . ASN A 1 91 ? -9.023 23.047 14.078 1 36.88 91 ASN A O 1
ATOM 741 N N . HIS A 1 92 ? -11.25 23.547 14.703 1 38.53 92 HIS A N 1
ATOM 742 C CA . HIS A 1 92 ? -11.57 24.609 15.648 1 38.53 92 HIS A CA 1
ATOM 743 C C . HIS A 1 92 ? -10.664 24.547 16.875 1 38.53 92 HIS A C 1
ATOM 745 O O . HIS A 1 92 ? -10.273 23.469 17.312 1 38.53 92 HIS A O 1
ATOM 751 N N . PRO A 1 93 ? -10.164 25.703 17.516 1 37.66 93 PRO A N 1
ATOM 752 C CA . PRO A 1 93 ? -9.891 25.891 18.938 1 37.66 93 PRO A CA 1
ATOM 753 C C . PRO A 1 93 ? -10.875 25.141 19.828 1 37.66 93 PRO A C 1
ATOM 755 O O . PRO A 1 93 ? -12.086 25.281 19.688 1 37.66 93 PRO A O 1
ATOM 758 N N . ILE A 1 94 ? -10.836 23.828 20.078 1 36.25 94 ILE A N 1
ATOM 759 C CA . ILE A 1 94 ? -11.617 23.266 21.172 1 36.25 94 ILE A CA 1
ATOM 760 C C . ILE A 1 94 ? -11.805 24.328 22.25 1 36.25 94 ILE A C 1
ATOM 762 O O . ILE A 1 94 ? -10.836 24.812 22.844 1 36.25 94 ILE A O 1
ATOM 766 N N . ASN A 1 95 ? -12.727 25.141 22.047 1 33.16 95 ASN A N 1
ATOM 767 C CA . ASN A 1 95 ? -13.328 25.969 23.094 1 33.16 95 ASN A CA 1
ATOM 768 C C . ASN A 1 95 ? -13.547 25.172 24.375 1 33.16 95 ASN A C 1
ATOM 770 O O . ASN A 1 95 ? -14.414 24.297 24.438 1 33.16 95 ASN A O 1
ATOM 774 N N . CYS A 1 96 ? -12.43 24.656 25.031 1 31.84 96 CYS A N 1
ATOM 775 C CA . CYS A 1 96 ? -12.508 24.188 26.406 1 31.84 96 CYS A CA 1
ATOM 776 C C . CYS A 1 96 ? -13.438 25.062 27.234 1 31.84 96 CYS A C 1
ATOM 778 O O . CYS A 1 96 ? -13.094 26.203 27.562 1 31.84 96 CYS A O 1
ATOM 780 N N . LYS A 1 97 ? -14.688 25.125 26.875 1 31.47 97 LYS A N 1
ATOM 781 C CA . LYS A 1 97 ? -15.688 25.797 27.703 1 31.47 97 LYS A CA 1
ATOM 782 C C . LYS A 1 97 ? -15.547 25.375 29.172 1 31.47 97 LYS A C 1
ATOM 784 O O . LYS A 1 97 ? -15.578 24.188 29.484 1 31.47 97 LYS A O 1
ATOM 789 N N . ASP A 1 98 ? -14.969 26.141 30.031 1 31.42 98 ASP A N 1
ATOM 790 C CA . ASP A 1 98 ? -15.086 26.312 31.469 1 31.42 98 ASP A CA 1
ATOM 791 C C . ASP A 1 98 ? -16.531 26.141 31.922 1 31.42 98 ASP A C 1
ATOM 793 O O . ASP A 1 98 ? -17.438 26.828 31.438 1 31.42 98 ASP A O 1
ATOM 797 N N . ARG A 1 99 ? -17.141 24.875 31.984 1 30.28 99 ARG A N 1
ATOM 798 C CA . ARG A 1 99 ? -18.391 24.953 32.719 1 30.28 99 ARG A CA 1
ATOM 799 C C . ARG A 1 99 ? -18.266 25.875 33.938 1 30.28 99 ARG A C 1
ATOM 801 O O . ARG A 1 99 ? -17.312 25.766 34.719 1 30.28 99 ARG A O 1
ATOM 808 N N . PRO A 1 100 ? -19.312 26.797 34.156 1 34 100 PRO A N 1
ATOM 809 C CA . PRO A 1 100 ? -19.391 27.672 35.344 1 34 100 PRO A CA 1
ATOM 810 C C . PRO A 1 100 ? -19.406 26.891 36.656 1 34 100 PRO A C 1
ATOM 812 O O . PRO A 1 100 ? -19.844 25.734 36.688 1 34 100 PRO A O 1
ATOM 815 N N . MET B 1 1 ? 0.53 13.453 14.125 1 52.28 1 MET B N 1
ATOM 816 C CA . MET B 1 1 ? 0.407 12.016 14.352 1 52.28 1 MET B CA 1
ATOM 817 C C . MET B 1 1 ? 0.965 11.227 13.172 1 52.28 1 MET B C 1
ATOM 819 O O . MET B 1 1 ? 0.901 11.68 12.031 1 52.28 1 MET B O 1
ATOM 823 N N . ASN B 1 2 ? 1.705 9.984 13.547 1 68.06 2 ASN B N 1
ATOM 824 C CA . ASN B 1 2 ? 2.342 9.086 12.594 1 68.06 2 ASN B CA 1
ATOM 825 C C . ASN B 1 2 ? 1.314 8.25 11.844 1 68.06 2 ASN B C 1
ATOM 827 O O . ASN B 1 2 ? 0.421 7.66 12.453 1 68.06 2 ASN B O 1
ATOM 831 N N . SER B 1 3 ? 1.311 8.398 10.594 1 81.81 3 SER B N 1
ATOM 832 C CA . SER B 1 3 ? 0.32 7.734 9.758 1 81.81 3 SER B CA 1
ATOM 833 C C . SER B 1 3 ? 0.302 6.23 10 1 81.81 3 SER B C 1
ATOM 835 O O . SER B 1 3 ? -0.767 5.625 10.102 1 81.81 3 SER B O 1
ATOM 837 N N . PHE B 1 4 ? 1.423 5.625 10.328 1 88.81 4 PHE B N 1
ATOM 838 C CA . PHE B 1 4 ? 1.486 4.176 10.453 1 88.81 4 PHE B CA 1
ATOM 839 C C . PHE B 1 4 ? 0.942 3.725 11.805 1 88.81 4 PHE B C 1
ATOM 841 O O . PHE B 1 4 ? 0.436 2.609 11.938 1 88.81 4 PHE B O 1
ATOM 848 N N . ARG B 1 5 ? 1.11 4.617 12.773 1 88.44 5 ARG B N 1
ATOM 849 C CA . ARG B 1 5 ? 0.522 4.289 14.07 1 88.44 5 ARG B CA 1
ATOM 850 C C . ARG B 1 5 ? -0.996 4.176 13.969 1 88.44 5 ARG B C 1
ATOM 852 O O . ARG B 1 5 ? -1.591 3.242 14.508 1 88.44 5 ARG B O 1
ATOM 859 N N . HIS B 1 6 ? -1.553 5.109 13.359 1 90.31 6 HIS B N 1
ATOM 860 C CA . HIS B 1 6 ? -2.996 5.086 13.164 1 90.31 6 HIS B CA 1
ATOM 861 C C . HIS B 1 6 ? -3.416 3.875 12.336 1 90.31 6 HIS B C 1
ATOM 863 O O . HIS B 1 6 ? -4.402 3.209 12.656 1 90.31 6 HIS B O 1
ATOM 869 N N . ILE B 1 7 ? -2.744 3.615 11.266 1 93.62 7 ILE B N 1
ATOM 870 C CA . ILE B 1 7 ? -3.02 2.463 10.414 1 93.62 7 ILE B CA 1
ATOM 871 C C . ILE B 1 7 ? -2.941 1.181 11.234 1 93.62 7 ILE B C 1
ATOM 873 O O . ILE B 1 7 ? -3.826 0.326 11.148 1 93.62 7 ILE B O 1
ATOM 877 N N . TRP B 1 8 ? -1.918 1.069 12.062 1 96 8 TRP B N 1
ATOM 878 C CA . TRP B 1 8 ? -1.741 -0.091 12.93 1 96 8 TRP B CA 1
ATOM 879 C C . TRP B 1 8 ? -2.926 -0.247 13.875 1 96 8 TRP B C 1
ATOM 881 O O . TRP B 1 8 ? -3.434 -1.354 14.062 1 96 8 TRP B O 1
ATOM 891 N N . GLN B 1 9 ? -3.311 0.777 14.453 1 95 9 GLN B N 1
ATOM 892 C CA . GLN B 1 9 ? -4.414 0.739 15.398 1 95 9 GLN B CA 1
ATOM 893 C C . GLN B 1 9 ? -5.695 0.244 14.734 1 95 9 GLN B C 1
ATOM 895 O O . GLN B 1 9 ? -6.359 -0.658 15.25 1 95 9 GLN B O 1
ATOM 900 N N . LEU B 1 10 ? -6.027 0.847 13.664 1 95.44 10 LEU B N 1
ATOM 901 C CA . LEU B 1 10 ? -7.234 0.447 12.953 1 95.44 10 LEU B CA 1
ATOM 902 C C . LEU B 1 10 ? -7.172 -1.025 12.555 1 95.44 10 LEU B C 1
ATOM 904 O O . LEU B 1 10 ? -8.148 -1.759 12.719 1 95.44 10 LEU B O 1
ATOM 908 N N . TRP B 1 11 ? -6.047 -1.482 12.086 1 97.19 11 TRP B N 1
ATOM 909 C CA . TRP B 1 11 ? -5.871 -2.867 11.664 1 97.19 11 TRP B CA 1
ATOM 910 C C . TRP B 1 11 ? -5.98 -3.816 12.852 1 97.19 11 TRP B C 1
ATOM 912 O O . TRP B 1 11 ? -6.684 -4.828 12.781 1 97.19 11 TRP B O 1
ATOM 922 N N . ASN B 1 12 ? -5.285 -3.422 13.906 1 97.25 12 ASN B N 1
ATOM 923 C CA . ASN B 1 12 ? -5.277 -4.242 15.117 1 97.25 12 ASN B CA 1
ATOM 924 C C . ASN B 1 12 ? -6.676 -4.395 15.695 1 97.25 12 ASN B C 1
ATOM 926 O O . ASN B 1 12 ? -6.988 -5.418 16.312 1 97.25 12 ASN B O 1
ATOM 930 N N . GLU B 1 13 ? -7.457 -3.514 15.461 1 97.06 13 GLU B N 1
ATOM 931 C CA . GLU B 1 13 ? -8.828 -3.523 15.977 1 97.06 13 GLU B CA 1
ATOM 932 C C . GLU B 1 13 ? -9.789 -4.152 14.969 1 97.06 13 GLU B C 1
ATOM 934 O O . GLU B 1 13 ? -10.992 -4.223 15.211 1 97.06 13 GLU B O 1
ATOM 939 N N . GLY B 1 14 ? -9.359 -4.551 13.836 1 96.75 14 GLY B N 1
ATOM 940 C CA . GLY B 1 14 ? -10.211 -5.156 12.82 1 96.75 14 GLY B CA 1
ATOM 941 C C . GLY B 1 14 ? -10.938 -4.137 11.969 1 96.75 14 GLY B C 1
ATOM 942 O O . GLY B 1 14 ? -11.906 -4.469 11.281 1 96.75 14 GLY B O 1
ATOM 943 N N . ARG B 1 15 ? -10.578 -2.846 11.984 1 94.38 15 ARG B N 1
ATOM 944 C CA . ARG B 1 15 ? -11.258 -1.742 11.32 1 94.38 15 ARG B CA 1
ATOM 945 C C . ARG B 1 15 ? -10.414 -1.184 10.18 1 94.38 15 ARG B C 1
ATOM 947 O O . ARG B 1 15 ? -10.453 0.017 9.898 1 94.38 15 ARG B O 1
ATOM 954 N N . GLY B 1 16 ? -9.57 -2.008 9.508 1 93.44 16 GLY B N 1
ATOM 955 C CA . GLY B 1 16 ? -8.695 -1.563 8.438 1 93.44 16 GLY B CA 1
ATOM 956 C C . GLY B 1 16 ? -9.445 -0.947 7.2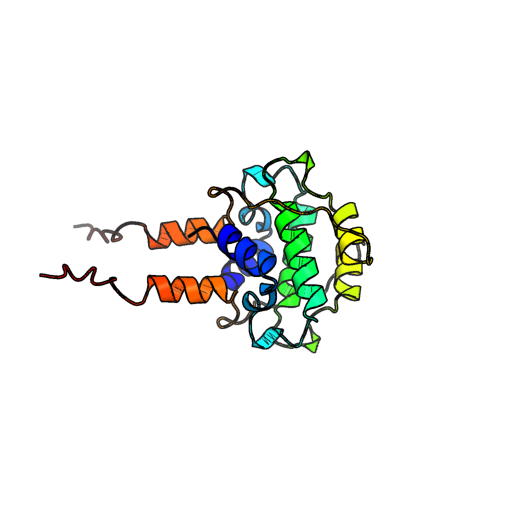73 1 93.44 16 GLY B C 1
ATOM 957 O O . GLY B 1 16 ? -8.93 -0.069 6.582 1 93.44 16 GLY B O 1
ATOM 958 N N . LEU B 1 17 ? -10.703 -1.314 7.121 1 92.88 17 LEU B N 1
ATOM 959 C CA . LEU B 1 17 ? -11.516 -0.806 6.027 1 92.88 17 LEU B CA 1
ATOM 960 C C . LEU B 1 17 ? -11.758 0.692 6.176 1 92.88 17 LEU B C 1
ATOM 962 O O . LEU 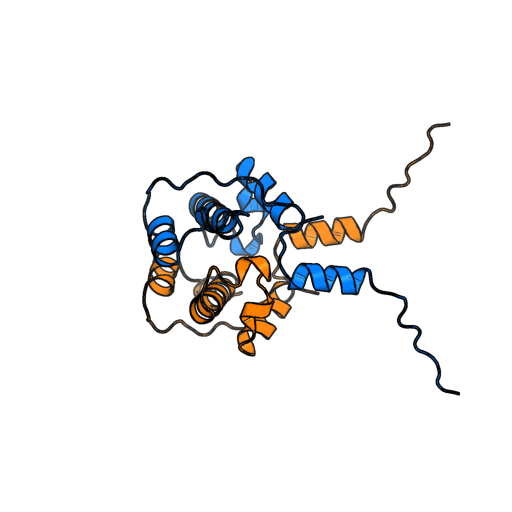B 1 17 ? -12.047 1.381 5.195 1 92.88 17 LEU B O 1
ATOM 966 N N . GLU B 1 18 ? -11.711 1.17 7.371 1 90.75 18 GLU B N 1
ATOM 967 C CA . GLU B 1 18 ? -11.914 2.596 7.602 1 90.75 18 GLU B CA 1
ATOM 968 C C . GLU B 1 18 ? -10.797 3.426 6.977 1 90.75 18 GLU B C 1
ATOM 970 O O . GLU B 1 18 ? -10.93 4.645 6.836 1 90.75 18 GLU B O 1
ATOM 975 N N . LEU B 1 19 ? -9.695 2.834 6.57 1 90.75 19 LEU B N 1
ATOM 976 C CA . LEU B 1 19 ? -8.586 3.52 5.91 1 90.75 19 LEU B CA 1
ATOM 977 C C . LEU B 1 19 ? -8.93 3.828 4.457 1 90.75 19 LEU B C 1
ATOM 979 O O . LEU B 1 19 ? -8.328 4.719 3.848 1 90.75 19 LEU B O 1
ATOM 983 N N . VAL B 1 20 ? -9.812 3.096 3.939 1 90.62 20 VAL B N 1
ATOM 984 C CA . VAL B 1 20 ? -10.078 3.105 2.506 1 90.62 20 VAL B CA 1
ATOM 985 C C . VAL B 1 20 ? -11.188 4.113 2.193 1 90.62 20 VAL B C 1
ATOM 987 O O . VAL B 1 20 ? -12.172 4.203 2.926 1 90.62 20 VAL B O 1
ATOM 990 N N . ASP B 1 21 ? -10.969 4.836 1.107 1 87.94 21 ASP B N 1
ATOM 991 C CA . ASP B 1 21 ? -12 5.734 0.597 1 87.94 21 ASP B CA 1
ATOM 992 C C . ASP B 1 21 ? -13.32 5 0.398 1 87.94 21 ASP B C 1
ATOM 994 O O . ASP B 1 21 ? -13.344 3.881 -0.12 1 87.94 21 ASP B O 1
ATOM 998 N N . GLU B 1 22 ? -14.352 5.605 0.843 1 87.44 22 GLU B N 1
ATOM 999 C CA . GLU B 1 22 ? -15.68 4.992 0.757 1 87.44 22 GLU B CA 1
ATOM 1000 C C . GLU B 1 22 ? -16.016 4.594 -0.678 1 87.44 22 GLU B C 1
ATOM 1002 O O . GLU B 1 22 ? -16.688 3.592 -0.908 1 87.44 22 GLU B O 1
ATOM 1007 N N . GLU B 1 23 ? -15.562 5.371 -1.614 1 88 23 GLU B N 1
ATOM 1008 C CA . GLU B 1 23 ? -15.844 5.102 -3.021 1 88 23 GLU B CA 1
ATOM 1009 C C . GLU B 1 23 ? -15.148 3.828 -3.492 1 88 23 GLU B C 1
ATOM 1011 O O . GLU B 1 23 ? -15.555 3.221 -4.48 1 88 23 GLU B O 1
ATOM 1016 N N . LEU B 1 24 ? -14.109 3.391 -2.766 1 91 24 LEU B N 1
ATOM 1017 C CA . LEU B 1 24 ? -13.328 2.213 -3.1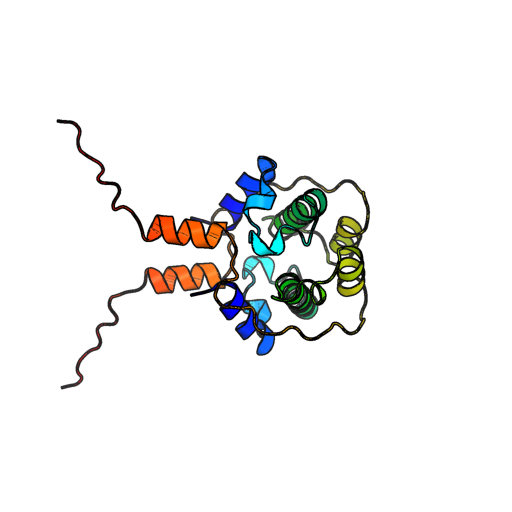37 1 91 24 LEU B CA 1
ATOM 1018 C C . LEU B 1 24 ? -13.797 0.988 -2.354 1 91 24 LEU B C 1
ATOM 1020 O O . LEU B 1 24 ? -13.383 -0.136 -2.652 1 91 24 LEU B O 1
ATOM 1024 N N . ALA B 1 25 ? -14.672 1.205 -1.398 1 83.19 25 ALA B N 1
ATOM 1025 C CA . ALA B 1 25 ? -15.055 0.176 -0.436 1 83.19 25 ALA B CA 1
ATOM 1026 C C . ALA B 1 25 ? -15.672 -1.03 -1.14 1 83.19 25 ALA B C 1
ATOM 1028 O O . ALA B 1 25 ? -15.562 -2.16 -0.654 1 83.19 25 ALA B O 1
ATOM 1029 N N . ASP B 1 26 ? -16.172 -0.92 -2.281 1 88.31 26 ASP B N 1
ATOM 1030 C CA . ASP B 1 26 ? -16.844 -2.027 -2.967 1 88.31 26 ASP B CA 1
ATOM 1031 C C . ASP B 1 26 ? -15.883 -2.738 -3.916 1 88.31 26 ASP B C 1
ATOM 1033 O O . ASP B 1 26 ? -16.219 -3.781 -4.48 1 88.31 26 ASP B O 1
ATOM 1037 N N . SER B 1 27 ? -14.727 -2.232 -4.066 1 92.31 27 SER B N 1
ATOM 1038 C CA . SER B 1 27 ? -13.773 -2.803 -5.016 1 92.31 27 SER B CA 1
ATOM 1039 C C . SER B 1 27 ? -13.023 -3.98 -4.402 1 92.31 27 SER B C 1
ATOM 1041 O O . SER B 1 27 ? -12.594 -4.891 -5.117 1 92.31 27 SER B O 1
ATOM 1043 N N . TYR B 1 28 ? -12.867 -3.994 -3.141 1 93.5 28 TYR B N 1
ATOM 1044 C CA . TYR B 1 28 ? -12.109 -5.039 -2.457 1 93.5 28 TYR B CA 1
ATOM 1045 C C . TYR B 1 28 ? -12.875 -5.551 -1.238 1 93.5 28 TYR B C 1
ATOM 1047 O O . TYR B 1 28 ? -13.562 -4.781 -0.562 1 93.5 28 TYR B O 1
ATOM 1055 N N . SER B 1 29 ? -12.797 -6.797 -1.046 1 93.94 29 SER B N 1
ATOM 1056 C CA . SER B 1 29 ? -13.406 -7.352 0.158 1 93.94 29 SER B CA 1
ATOM 1057 C C . SER B 1 29 ? -12.703 -6.855 1.415 1 93.94 29 SER B C 1
ATOM 1059 O O . SER B 1 29 ? -11.539 -6.445 1.359 1 93.94 29 SER B O 1
ATOM 1061 N N . SER B 1 30 ? -13.414 -6.984 2.506 1 93.88 30 SER B N 1
ATOM 1062 C CA . SER B 1 30 ? -12.828 -6.621 3.789 1 93.88 30 SER B CA 1
ATOM 1063 C C . SER B 1 30 ? -11.602 -7.48 4.098 1 93.88 30 SER B C 1
ATOM 1065 O O . SER B 1 30 ? -10.594 -6.977 4.594 1 93.88 30 SER B O 1
ATOM 1067 N N . SER B 1 31 ? -11.734 -8.711 3.805 1 94.38 31 SER B N 1
ATOM 1068 C CA . SER B 1 31 ? -10.617 -9.625 4.055 1 94.38 31 SER B CA 1
ATOM 1069 C C . SER B 1 31 ? -9.398 -9.242 3.23 1 94.38 31 SER B C 1
ATOM 1071 O O . SER B 1 31 ? -8.266 -9.312 3.719 1 94.38 31 SER B O 1
ATOM 1073 N N . ASP B 1 32 ? -9.594 -8.852 2.023 1 94.31 32 ASP B N 1
ATOM 1074 C CA . ASP B 1 32 ? -8.492 -8.445 1.161 1 94.31 32 ASP B CA 1
ATOM 1075 C C . ASP B 1 32 ? -7.801 -7.195 1.706 1 94.31 32 ASP B C 1
ATOM 1077 O O . ASP B 1 32 ? -6.57 -7.133 1.753 1 94.31 32 ASP B O 1
ATOM 1081 N N . VAL B 1 33 ? -8.641 -6.262 2.16 1 94.75 33 VAL B N 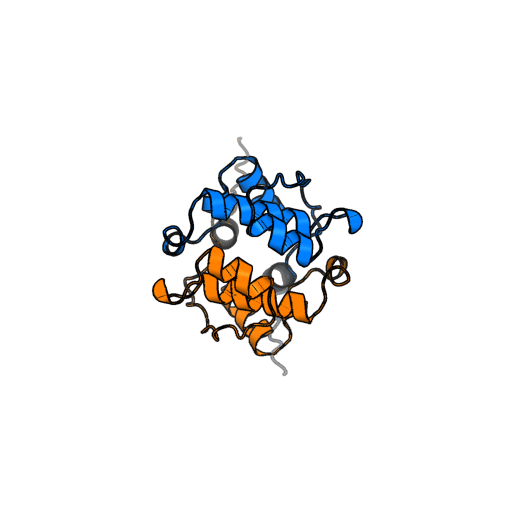1
ATOM 1082 C CA . VAL B 1 33 ? -8.109 -5.012 2.686 1 94.75 33 VAL B CA 1
ATOM 1083 C C . VAL B 1 33 ? -7.312 -5.285 3.959 1 94.75 33 VAL B C 1
ATOM 1085 O O . VAL B 1 33 ? -6.18 -4.816 4.105 1 94.75 33 VAL B O 1
ATOM 1088 N N . MET B 1 34 ? -7.836 -6.074 4.805 1 95.94 34 MET B N 1
ATOM 1089 C CA . MET B 1 34 ? -7.148 -6.418 6.047 1 95.94 34 MET B CA 1
ATOM 1090 C C . MET B 1 34 ? -5.828 -7.125 5.762 1 95.94 34 MET B C 1
ATOM 1092 O O . MET B 1 34 ? -4.816 -6.848 6.406 1 95.94 34 MET B O 1
ATOM 1096 N N . ARG B 1 35 ? -5.879 -8.016 4.883 1 96.5 35 ARG B N 1
ATOM 1097 C CA . ARG B 1 35 ? -4.676 -8.758 4.516 1 96.5 35 ARG B CA 1
ATOM 1098 C C . ARG B 1 35 ? -3.629 -7.836 3.902 1 96.5 35 ARG B C 1
ATOM 1100 O O . ARG B 1 35 ? -2.445 -7.922 4.238 1 96.5 35 ARG B O 1
ATOM 1107 N N . CYS B 1 36 ? -4.008 -6.906 3.008 1 96.56 36 CYS B N 1
ATOM 1108 C CA . CYS B 1 36 ? -3.098 -5.938 2.408 1 96.56 36 CYS B CA 1
ATOM 1109 C C . CYS B 1 36 ? -2.453 -5.062 3.477 1 96.56 36 CYS B C 1
ATOM 1111 O O . CYS B 1 36 ? -1.241 -4.84 3.453 1 96.56 36 CYS B O 1
ATOM 1113 N N . VAL B 1 37 ? -3.279 -4.578 4.383 1 96.56 37 VA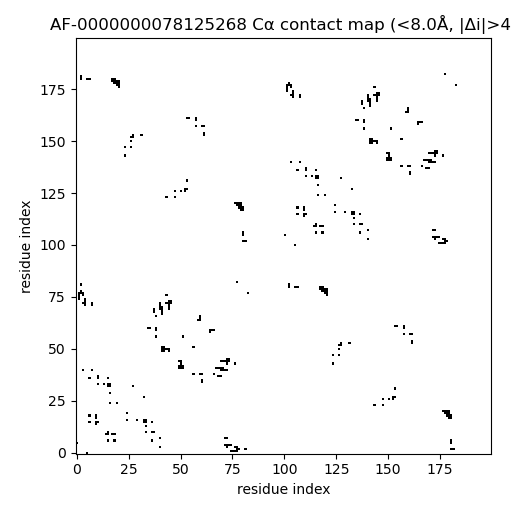L B N 1
ATOM 1114 C CA . VAL B 1 37 ? -2.766 -3.73 5.453 1 96.56 37 VAL B CA 1
ATOM 1115 C C . VAL B 1 37 ? -1.802 -4.531 6.328 1 96.56 37 VAL B C 1
ATOM 1117 O O . VAL B 1 37 ? -0.753 -4.023 6.73 1 96.56 37 VAL B O 1
ATOM 1120 N N . HIS B 1 38 ? -2.156 -5.766 6.625 1 97.88 38 HIS B N 1
ATOM 1121 C CA . HIS B 1 38 ? -1.285 -6.664 7.371 1 97.88 38 HIS B CA 1
ATOM 1122 C C . HIS B 1 38 ? 0.1 -6.742 6.738 1 97.88 38 HIS B C 1
ATOM 1124 O O . HIS B 1 38 ? 1.108 -6.523 7.414 1 97.88 38 HIS B O 1
ATOM 1130 N N . ILE B 1 39 ? 0.186 -7 5.535 1 97.94 39 ILE B N 1
ATOM 1131 C CA . ILE B 1 39 ? 1.433 -7.137 4.789 1 97.94 39 ILE B CA 1
ATOM 1132 C C . ILE B 1 39 ? 2.154 -5.793 4.738 1 97.94 39 ILE B C 1
ATOM 1134 O O . ILE B 1 39 ? 3.371 -5.727 4.926 1 97.94 39 ILE B O 1
ATOM 1138 N N . GLY B 1 40 ? 1.394 -4.656 4.496 1 96.69 40 GLY B N 1
ATOM 1139 C CA . GLY B 1 40 ? 1.972 -3.322 4.547 1 96.69 40 GLY B CA 1
ATOM 1140 C C . GLY B 1 40 ? 2.674 -3.025 5.859 1 96.69 40 GLY B C 1
ATOM 1141 O O . GLY B 1 40 ? 3.754 -2.43 5.867 1 96.69 40 GLY B O 1
ATOM 1142 N N . LEU B 1 41 ? 2.092 -3.408 6.891 1 97.25 41 LEU B N 1
ATOM 1143 C CA . LEU B 1 41 ? 2.672 -3.193 8.211 1 97.25 41 LEU B CA 1
ATOM 1144 C C . LEU B 1 41 ? 3.938 -4.027 8.391 1 97.25 41 LEU B C 1
ATOM 1146 O O . LEU B 1 41 ? 4.891 -3.582 9.031 1 97.25 41 LEU B O 1
ATOM 1150 N N . LEU B 1 42 ? 3.973 -5.207 7.848 1 97.69 42 LEU B N 1
ATOM 1151 C CA . LEU B 1 42 ? 5.191 -6.012 7.883 1 97.69 42 LEU B CA 1
ATOM 1152 C C . LEU B 1 42 ? 6.309 -5.336 7.094 1 97.69 42 LEU B C 1
ATOM 1154 O O . LEU B 1 42 ? 7.473 -5.375 7.504 1 97.69 42 LEU B O 1
ATOM 1158 N N . CYS B 1 43 ? 6.031 -4.707 6.031 1 96.56 43 CYS B N 1
ATOM 1159 C CA . CYS B 1 43 ? 6.996 -4.074 5.137 1 96.56 43 CYS B CA 1
ATOM 1160 C C . CYS B 1 43 ? 7.723 -2.934 5.84 1 96.56 43 CYS B C 1
ATOM 1162 O O . CYS B 1 43 ? 8.789 -2.506 5.402 1 96.56 43 CYS B O 1
ATOM 1164 N N . VAL B 1 44 ? 7.121 -2.416 6.934 1 95.25 44 VAL B N 1
ATOM 1165 C CA . VAL B 1 44 ? 7.711 -1.223 7.531 1 95.25 44 VAL B CA 1
ATOM 1166 C C . VAL B 1 44 ? 8.219 -1.544 8.938 1 95.25 44 VAL B C 1
ATOM 1168 O O . VAL B 1 44 ? 8.406 -0.642 9.75 1 95.25 44 VAL B O 1
ATOM 1171 N N . GLN B 1 45 ? 8.359 -2.764 9.203 1 96.5 45 GLN B N 1
ATOM 1172 C CA . GLN B 1 45 ? 8.914 -3.178 10.484 1 96.5 45 GLN B CA 1
ATOM 1173 C C . GLN B 1 45 ? 10.312 -2.607 10.695 1 96.5 45 GLN B C 1
ATOM 1175 O O . GLN B 1 45 ? 11.055 -2.402 9.734 1 96.5 45 GLN B O 1
ATOM 1180 N N . ASP B 1 46 ? 10.57 -2.371 11.898 1 94.5 46 ASP B N 1
ATOM 1181 C CA . ASP B 1 46 ? 11.836 -1.74 12.258 1 94.5 46 ASP B CA 1
ATOM 1182 C C . ASP B 1 46 ? 13.016 -2.635 11.891 1 94.5 46 ASP B C 1
ATOM 1184 O O . ASP B 1 46 ? 14.008 -2.166 11.32 1 94.5 46 ASP B O 1
ATOM 1188 N N . ASN B 1 47 ? 12.961 -3.869 12.281 1 95.19 47 ASN B N 1
ATOM 1189 C CA . ASN B 1 47 ? 13.992 -4.84 11.914 1 95.19 47 ASN B CA 1
ATOM 1190 C C . ASN B 1 47 ? 13.828 -5.312 10.477 1 95.19 47 ASN B C 1
ATOM 1192 O O . ASN B 1 47 ? 12.789 -5.879 10.117 1 95.19 47 ASN B O 1
ATOM 1196 N N . ALA B 1 48 ? 14.844 -5.145 9.641 1 94.38 48 ALA B N 1
ATOM 1197 C CA . ALA B 1 48 ? 14.797 -5.496 8.219 1 94.38 48 ALA B CA 1
ATOM 1198 C C . ALA B 1 48 ? 14.523 -6.988 8.039 1 94.38 48 ALA B C 1
ATOM 1200 O O . ALA B 1 48 ? 13.867 -7.387 7.07 1 94.38 48 ALA B O 1
ATOM 1201 N N . ALA B 1 49 ? 15.008 -7.785 8.992 1 95.31 49 ALA B N 1
ATOM 1202 C CA . ALA B 1 49 ? 14.828 -9.234 8.883 1 95.31 49 ALA B CA 1
ATOM 1203 C C . ALA B 1 49 ? 13.359 -9.609 9.016 1 95.31 49 ALA B C 1
ATOM 1205 O O . ALA B 1 49 ? 12.953 -10.711 8.633 1 95.31 49 ALA B O 1
ATOM 1206 N N . ASP B 1 50 ? 12.562 -8.773 9.547 1 96.62 50 ASP B N 1
ATOM 1207 C CA . ASP B 1 50 ? 11.141 -9.023 9.742 1 96.62 50 ASP B CA 1
ATOM 1208 C C . ASP B 1 50 ? 10.336 -8.523 8.539 1 96.62 50 ASP B C 1
ATOM 1210 O O . ASP B 1 50 ? 9.125 -8.758 8.461 1 96.62 50 ASP B O 1
ATOM 1214 N N . ARG B 1 51 ? 10.969 -7.887 7.648 1 97.25 51 ARG B N 1
ATOM 1215 C CA . ARG B 1 51 ? 10.297 -7.387 6.453 1 97.25 51 ARG B CA 1
ATOM 1216 C C . ARG B 1 51 ? 10.25 -8.453 5.363 1 97.25 51 ARG B C 1
ATOM 1218 O O . ARG B 1 51 ? 11.273 -9.07 5.047 1 97.25 51 ARG B O 1
ATOM 1225 N N . PRO B 1 52 ? 9.141 -8.633 4.848 1 97 52 PRO B N 1
ATOM 1226 C CA . PRO B 1 52 ? 9.047 -9.633 3.775 1 97 52 PRO B CA 1
ATOM 1227 C C . PRO B 1 52 ? 9.758 -9.188 2.498 1 97 52 PRO B C 1
ATOM 1229 O O . PRO B 1 52 ? 9.836 -7.988 2.215 1 97 52 PRO B O 1
ATOM 1232 N N . THR B 1 53 ? 10.281 -10.102 1.755 1 95.75 53 THR B N 1
ATOM 1233 C CA . THR B 1 53 ? 10.797 -9.852 0.415 1 95.75 53 THR B CA 1
ATOM 1234 C C . THR B 1 53 ? 9.656 -9.766 -0.597 1 95.75 53 THR B C 1
ATOM 1236 O O . THR B 1 53 ? 8.516 -10.094 -0.281 1 95.75 53 THR B O 1
ATOM 1239 N N . MET B 1 54 ? 9.969 -9.336 -1.761 1 94.5 54 MET B N 1
ATOM 1240 C CA . MET B 1 54 ? 8.938 -9.227 -2.789 1 94.5 54 MET B CA 1
ATOM 1241 C C . MET B 1 54 ? 8.312 -10.586 -3.082 1 94.5 54 MET B C 1
ATOM 1243 O O . MET B 1 54 ? 7.086 -10.711 -3.127 1 94.5 54 MET B O 1
ATOM 1247 N N . PRO B 1 55 ? 9.102 -11.688 -3.174 1 95.44 55 PRO B N 1
ATOM 1248 C CA . PRO B 1 55 ? 8.484 -13 -3.344 1 95.44 55 PRO B CA 1
ATOM 1249 C C . PRO B 1 55 ? 7.578 -13.383 -2.174 1 95.44 55 PRO B C 1
ATOM 1251 O O . PRO B 1 55 ? 6.539 -14.016 -2.373 1 95.44 55 PRO B O 1
ATOM 1254 N N . ASP B 1 56 ? 7.977 -13.062 -0.977 1 96.5 56 ASP B N 1
ATOM 1255 C CA . ASP B 1 56 ? 7.137 -13.312 0.191 1 96.5 56 ASP B CA 1
ATOM 1256 C C . ASP B 1 56 ? 5.809 -12.562 0.081 1 96.5 56 ASP B C 1
ATOM 1258 O O . ASP B 1 56 ? 4.75 -13.125 0.37 1 96.5 56 ASP B O 1
ATOM 1262 N N . ILE B 1 57 ? 5.852 -11.32 -0.293 1 97.31 57 ILE B N 1
ATOM 1263 C CA . ILE B 1 57 ? 4.668 -10.484 -0.42 1 97.31 57 ILE B CA 1
ATOM 1264 C C . ILE B 1 57 ? 3.695 -11.109 -1.417 1 97.31 57 ILE B C 1
ATOM 1266 O O . ILE B 1 57 ? 2.5 -11.234 -1.135 1 97.31 57 ILE B O 1
ATOM 1270 N N . VAL B 1 58 ? 4.18 -11.555 -2.541 1 97.06 58 VAL B N 1
ATOM 1271 C CA . VAL B 1 58 ? 3.367 -12.18 -3.582 1 97.06 58 VAL B CA 1
ATOM 1272 C C . VAL B 1 58 ? 2.689 -13.43 -3.027 1 97.06 58 VAL B C 1
ATOM 1274 O O . VAL B 1 58 ? 1.489 -13.633 -3.223 1 97.06 58 VAL B O 1
ATOM 1277 N N . LEU B 1 59 ? 3.455 -14.203 -2.34 1 96.62 59 LEU B N 1
ATOM 1278 C CA . LEU B 1 59 ? 2.914 -15.414 -1.74 1 96.62 59 LEU B CA 1
ATOM 1279 C C . LEU B 1 59 ? 1.845 -15.086 -0.705 1 96.62 59 LEU B C 1
ATOM 1281 O O . LEU B 1 59 ? 0.76 -15.672 -0.715 1 96.62 59 LEU B O 1
ATOM 1285 N N . MET B 1 60 ? 2.141 -14.141 0.109 1 97.25 60 MET B N 1
ATOM 1286 C CA . MET B 1 60 ? 1.242 -13.789 1.206 1 97.25 60 MET B CA 1
ATOM 1287 C C . MET B 1 60 ? -0.051 -13.18 0.677 1 97.25 60 MET B C 1
ATOM 1289 O O . MET B 1 60 ? -1.126 -13.414 1.232 1 97.25 60 MET B O 1
ATOM 1293 N N . LEU B 1 61 ? 0.028 -12.445 -0.339 1 95.88 61 LEU B N 1
ATOM 1294 C CA . LEU B 1 61 ? -1.15 -11.828 -0.934 1 95.88 61 LEU B CA 1
ATOM 1295 C C . LEU B 1 61 ? -1.971 -12.852 -1.71 1 95.88 61 LEU B C 1
ATOM 1297 O O . LEU B 1 61 ? -3.201 -12.773 -1.735 1 95.88 61 LEU B O 1
ATOM 1301 N N . GLY B 1 62 ? -1.292 -13.789 -2.316 1 95.31 62 GLY B N 1
ATOM 1302 C CA . GLY B 1 62 ? -1.932 -14.664 -3.289 1 95.31 62 GLY B CA 1
ATOM 1303 C C . GLY B 1 62 ? -2.416 -15.969 -2.689 1 95.31 62 GLY B C 1
ATOM 1304 O O . GLY B 1 62 ? -3.086 -16.75 -3.361 1 95.31 62 GLY B O 1
ATOM 1305 N N . THR B 1 63 ? -2.045 -16.234 -1.486 1 93.81 63 THR B N 1
ATOM 1306 C CA . THR B 1 63 ? -2.41 -17.5 -0.861 1 93.81 63 THR B CA 1
ATOM 1307 C C . THR B 1 63 ? -2.988 -17.266 0.532 1 93.81 63 THR B C 1
ATOM 1309 O O . THR B 1 63 ? -2.852 -16.172 1.093 1 93.81 63 THR B O 1
ATOM 1312 N N . ASP B 1 64 ? -3.746 -18.266 1.016 1 90.19 64 ASP B N 1
ATOM 1313 C CA . ASP B 1 64 ? -4.344 -18.188 2.346 1 90.19 64 ASP B CA 1
ATOM 1314 C C . ASP B 1 64 ? -3.355 -18.641 3.418 1 90.19 64 ASP B C 1
ATOM 1316 O O . ASP B 1 64 ? -3.76 -19.188 4.445 1 90.19 64 ASP B O 1
ATOM 1320 N N . THR B 1 65 ? -2.123 -18.375 3.207 1 89.88 65 THR B N 1
ATOM 1321 C CA . THR B 1 65 ? -1.104 -18.766 4.172 1 89.88 65 THR B CA 1
ATOM 1322 C C . THR B 1 65 ? -1.137 -17.859 5.398 1 89.88 65 THR B C 1
ATOM 1324 O O . THR B 1 65 ? -1.651 -16.734 5.336 1 89.88 65 THR B O 1
ATOM 1327 N N . ASP B 1 66 ? -0.665 -18.438 6.523 1 93.75 66 ASP B N 1
ATOM 1328 C CA . ASP B 1 66 ? -0.488 -17.625 7.723 1 93.75 66 ASP B CA 1
ATOM 1329 C C . ASP B 1 66 ? 0.592 -16.562 7.512 1 93.75 66 ASP B C 1
ATOM 1331 O O . ASP B 1 66 ? 1.64 -16.844 6.926 1 93.75 66 ASP B O 1
ATOM 1335 N N . ILE B 1 67 ? 0.298 -15.469 7.93 1 97 67 ILE B N 1
ATOM 1336 C CA . ILE B 1 67 ? 1.192 -14.32 7.805 1 97 67 ILE B CA 1
ATOM 1337 C C . ILE B 1 67 ? 1.719 -13.922 9.18 1 97 67 ILE B C 1
ATOM 1339 O O . ILE B 1 67 ? 0.956 -13.852 10.148 1 97 67 ILE B O 1
ATOM 1343 N N . PRO B 1 68 ? 3.021 -13.703 9.328 1 97.5 68 PRO B N 1
ATOM 1344 C CA . PRO B 1 68 ? 3.543 -13.281 10.633 1 97.5 68 PRO B CA 1
ATOM 1345 C C . PRO B 1 68 ? 2.822 -12.055 11.188 1 97.5 68 PRO B C 1
ATOM 1347 O O . PRO B 1 68 ? 2.389 -11.195 10.422 1 97.5 68 PRO B O 1
ATOM 1350 N N . GLN B 1 69 ? 2.727 -12 12.469 1 97.62 69 GLN B N 1
ATOM 1351 C CA . GLN B 1 69 ? 2.096 -10.852 13.102 1 97.62 69 GLN B CA 1
ATOM 1352 C C . GLN B 1 69 ? 3.049 -9.664 13.148 1 97.62 69 GLN B C 1
ATOM 1354 O O . GLN B 1 69 ? 4.164 -9.773 13.664 1 97.62 69 GLN B O 1
ATOM 1359 N N . PRO B 1 70 ? 2.65 -8.57 12.656 1 97.75 70 PRO B N 1
ATOM 1360 C CA . PRO B 1 70 ? 3.502 -7.387 12.789 1 97.75 70 PRO B CA 1
ATOM 1361 C C . PRO B 1 70 ? 3.498 -6.809 14.195 1 97.75 70 PRO B C 1
ATOM 1363 O O . PRO B 1 70 ? 2.59 -7.094 14.984 1 97.75 70 PRO B O 1
ATOM 1366 N N . THR B 1 71 ? 4.496 -6.02 14.453 1 97.19 71 THR B N 1
ATOM 1367 C CA . THR B 1 71 ? 4.484 -5.164 15.633 1 97.19 71 THR B CA 1
ATOM 1368 C C . THR B 1 71 ? 4.172 -3.719 15.25 1 97.19 71 THR B C 1
ATOM 1370 O O . THR B 1 71 ? 4.207 -3.361 14.07 1 97.19 71 THR B O 1
ATOM 1373 N N . GLN B 1 72 ? 3.762 -2.939 16.234 1 96.38 72 GLN B N 1
ATOM 1374 C CA . GLN B 1 72 ? 3.498 -1.531 15.969 1 96.38 72 GLN B CA 1
ATOM 1375 C C . GLN B 1 72 ? 4.727 -0.846 15.375 1 96.38 72 GLN B C 1
ATOM 1377 O O . GLN B 1 72 ? 5.828 -0.967 15.914 1 96.38 72 GLN B O 1
ATOM 1382 N N . PRO B 1 73 ? 4.555 -0.166 14.266 1 94.19 73 PRO B N 1
ATOM 1383 C CA . PRO B 1 73 ? 5.688 0.583 13.719 1 94.19 73 PRO B CA 1
ATOM 1384 C C . PRO B 1 73 ? 6.203 1.655 14.672 1 94.19 73 PRO B C 1
ATOM 1386 O O . PRO B 1 73 ? 5.426 2.234 15.438 1 94.19 73 PRO B O 1
ATOM 1389 N N . PRO B 1 74 ? 7.484 1.856 14.547 1 92.25 74 PRO B N 1
ATOM 1390 C CA . PRO B 1 74 ? 8.023 2.902 15.422 1 92.25 74 PRO B CA 1
ATOM 1391 C C . PRO B 1 74 ? 7.523 4.297 15.047 1 92.25 74 PRO B C 1
ATOM 1393 O O . PRO B 1 74 ? 7.133 4.527 13.906 1 92.25 74 PRO B O 1
ATOM 1396 N N . PRO B 1 75 ? 7.594 5.297 15.914 1 88.38 75 PRO B N 1
ATOM 1397 C CA . PRO B 1 75 ? 7.027 6.633 15.703 1 88.38 75 PRO B CA 1
ATOM 1398 C C . PRO B 1 75 ? 7.754 7.414 14.609 1 88.38 75 PRO B C 1
ATOM 1400 O O . PRO B 1 75 ? 7.203 8.375 14.062 1 88.38 75 PRO B O 1
ATOM 1403 N N . TYR B 1 76 ? 8.961 7.062 14.32 1 87.06 76 TYR B N 1
ATOM 1404 C CA . TYR B 1 76 ? 9.734 7.816 13.336 1 87.06 76 TYR B CA 1
ATOM 1405 C C . TYR B 1 76 ? 9.516 7.27 11.93 1 87.06 76 TYR B C 1
ATOM 1407 O O . TYR B 1 76 ? 10.062 7.793 10.961 1 87.06 76 TYR B O 1
ATOM 1415 N N . ARG B 1 77 ? 8.734 6.195 11.898 1 88.06 77 ARG B N 1
ATOM 1416 C CA . ARG B 1 77 ? 8.438 5.578 10.609 1 88.06 77 ARG B CA 1
ATOM 1417 C C . ARG B 1 77 ? 7.223 6.223 9.961 1 88.06 77 ARG B C 1
ATOM 1419 O O . ARG B 1 77 ? 6.141 6.258 10.547 1 88.06 77 ARG B O 1
ATOM 1426 N N . ASP B 1 78 ? 7.484 6.859 8.727 1 83.06 78 ASP B N 1
ATOM 1427 C CA . ASP B 1 78 ? 6.363 7.469 8.016 1 83.06 78 ASP B CA 1
ATOM 1428 C C . ASP B 1 78 ? 6.656 7.57 6.52 1 83.06 78 ASP B C 1
ATOM 1430 O O . ASP B 1 78 ? 7.805 7.414 6.094 1 83.06 78 ASP B O 1
ATOM 1434 N N . TRP B 1 79 ? 5.59 7.785 5.793 1 77.81 79 TRP B N 1
ATOM 1435 C CA . 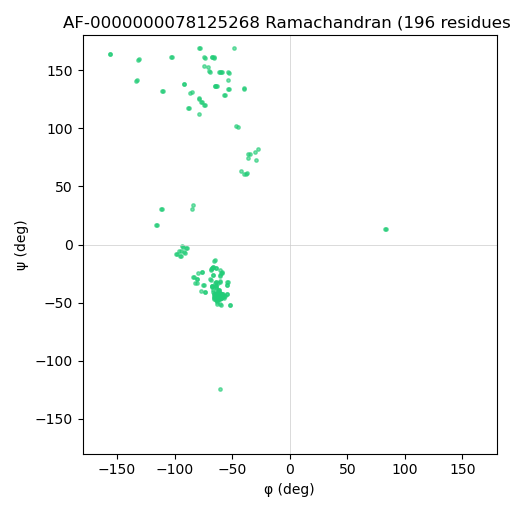TRP B 1 79 ? 5.82 8.141 4.398 1 77.81 79 TRP B CA 1
ATOM 1436 C C . TRP B 1 79 ? 6.57 9.469 4.293 1 77.81 79 TRP B C 1
ATOM 1438 O O . TRP B 1 79 ? 6.309 10.398 5.055 1 77.81 79 TRP B O 1
ATOM 1448 N N . ARG B 1 80 ? 7.496 9.562 3.484 1 75.31 80 ARG B N 1
ATOM 1449 C CA . ARG B 1 80 ? 8.266 10.797 3.357 1 75.31 80 ARG B CA 1
ATOM 1450 C C . ARG B 1 80 ? 7.395 11.945 2.867 1 75.31 80 ARG B C 1
ATOM 1452 O O . ARG B 1 80 ? 7.605 13.102 3.246 1 75.31 80 ARG B O 1
ATOM 1459 N N . THR B 1 81 ? 6.445 11.695 1.996 1 64.19 81 THR B N 1
ATOM 1460 C CA . THR B 1 81 ? 5.605 12.773 1.483 1 64.19 81 THR B CA 1
ATOM 1461 C C . THR B 1 81 ? 4.68 13.312 2.574 1 64.19 81 THR B C 1
ATOM 1463 O O . THR B 1 81 ? 4.336 14.492 2.58 1 64.19 81 THR B O 1
ATOM 1466 N N . ILE B 1 82 ? 4.367 12.453 3.422 1 60.56 82 ILE B N 1
ATOM 1467 C CA . ILE B 1 82 ? 3.471 12.922 4.469 1 60.56 82 ILE B CA 1
ATOM 1468 C C . ILE B 1 82 ? 4.234 13.82 5.438 1 60.56 82 ILE B C 1
ATOM 1470 O O . ILE B 1 82 ? 3.717 14.852 5.883 1 60.56 82 ILE B O 1
ATOM 1474 N N . SER B 1 83 ? 5.438 13.375 5.719 1 53.97 83 SER B N 1
ATOM 1475 C CA . SER B 1 83 ? 6.246 14.18 6.629 1 53.97 83 SER B CA 1
ATOM 1476 C C . SER B 1 83 ? 6.57 15.539 6.027 1 53.97 83 SER B C 1
ATOM 1478 O O . SER B 1 83 ? 6.551 16.562 6.723 1 53.97 83 SER B O 1
ATOM 1480 N N . ASP B 1 84 ? 7.004 15.422 4.793 1 54.56 84 ASP B N 1
ATOM 1481 C CA . ASP B 1 84 ? 7.375 16.688 4.172 1 54.56 84 ASP B CA 1
ATOM 1482 C C . ASP B 1 84 ? 6.16 17.594 4.012 1 54.56 84 ASP B C 1
ATOM 1484 O O . ASP B 1 84 ? 6.27 18.812 4.152 1 54.56 84 ASP B O 1
ATOM 1488 N N . TRP B 1 85 ? 5.18 16.953 3.803 1 52.59 85 TRP B N 1
ATOM 1489 C CA . TRP B 1 85 ? 3.971 17.766 3.709 1 52.59 85 TRP B CA 1
ATOM 1490 C C . TRP B 1 85 ? 3.646 18.406 5.051 1 52.59 85 TRP B C 1
ATOM 1492 O O . TRP B 1 85 ? 3.174 19.547 5.098 1 52.59 85 TRP B O 1
ATOM 1502 N N . LYS B 1 86 ? 3.869 17.625 6.051 1 50.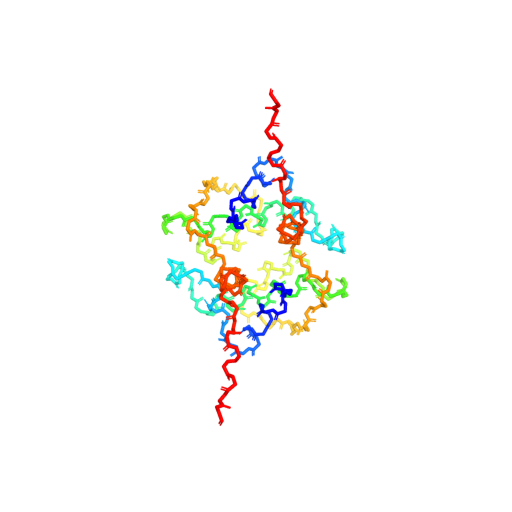59 86 LYS B N 1
ATOM 1503 C CA . LYS B 1 86 ? 3.697 18.203 7.379 1 50.59 86 LYS B CA 1
ATOM 1504 C C . LYS B 1 86 ? 4.621 19.406 7.578 1 50.59 86 LYS B C 1
ATOM 1506 O O . LYS B 1 86 ? 4.219 20.422 8.156 1 50.59 86 LYS B O 1
ATOM 1511 N N . LEU B 1 87 ? 5.809 19.25 7.199 1 49 87 LEU B N 1
ATOM 1512 C CA . LEU B 1 87 ? 6.777 20.344 7.32 1 49 87 LEU B CA 1
ATOM 1513 C C . LEU B 1 87 ? 6.332 21.562 6.512 1 49 87 LEU B C 1
ATOM 1515 O O . LEU B 1 87 ? 6.543 22.688 6.93 1 49 87 LEU B O 1
ATOM 1519 N N . LEU B 1 88 ? 5.891 21.188 5.371 1 46 88 LEU B N 1
ATOM 1520 C CA . LEU B 1 88 ? 5.449 22.297 4.547 1 46 88 LEU B CA 1
ATOM 1521 C C . LEU B 1 88 ? 4.289 23.031 5.203 1 46 88 LEU B C 1
ATOM 1523 O O . LEU B 1 88 ? 4.125 24.25 5.016 1 46 88 LEU B O 1
ATOM 1527 N N . HIS B 1 89 ? 3.545 22.156 5.887 1 42.12 89 HIS B N 1
ATOM 1528 C CA . HIS B 1 89 ? 2.453 22.875 6.539 1 42.12 89 HIS B CA 1
ATOM 1529 C C . HIS B 1 89 ? 2.922 23.547 7.824 1 42.12 89 HIS B C 1
ATOM 1531 O O . HIS B 1 89 ? 2.285 24.484 8.312 1 42.12 89 HIS B O 1
ATOM 1537 N N . HIS B 1 90 ? 3.828 22.938 8.484 1 40.31 90 HIS B N 1
ATOM 1538 C CA . HIS B 1 90 ? 4.246 23.609 9.703 1 40.31 90 HIS B CA 1
ATOM 1539 C C . HIS B 1 90 ? 5.172 24.781 9.391 1 40.31 90 HIS B C 1
ATOM 1541 O O . HIS B 1 90 ? 5.504 25.578 10.273 1 40.31 90 HIS B O 1
ATOM 1547 N N . ASN B 1 91 ? 6.098 24.578 8.406 1 37.72 91 ASN B N 1
ATOM 1548 C CA . ASN B 1 91 ? 7.008 25.703 8.336 1 37.72 91 ASN B CA 1
ATOM 1549 C C . ASN B 1 91 ? 6.262 27 8.016 1 37.72 91 ASN B C 1
ATOM 1551 O O . ASN B 1 91 ? 6.301 27.953 8.797 1 37.72 91 ASN B O 1
ATOM 1555 N N . HIS B 1 92 ? 6.684 27.828 6.82 1 37.81 92 HIS B N 1
ATOM 1556 C CA . HIS B 1 92 ? 6.668 29.25 6.547 1 37.81 92 HIS B CA 1
ATOM 1557 C C . HIS B 1 92 ? 5.27 29.734 6.164 1 37.81 92 HIS B C 1
ATOM 1559 O O . HIS B 1 92 ? 4.621 29.125 5.301 1 37.81 92 HIS B O 1
ATOM 1565 N N . PRO B 1 93 ? 4.5 30.594 6.957 1 37.69 93 PRO B N 1
ATOM 1566 C CA . PRO B 1 93 ? 3.688 31.688 6.41 1 37.69 93 PRO B CA 1
ATOM 1567 C C . PRO B 1 93 ? 4.266 32.25 5.117 1 37.69 93 PRO B C 1
ATOM 1569 O O . PRO B 1 93 ? 5.418 32.688 5.09 1 37.69 93 PRO B O 1
ATOM 1572 N N . ILE B 1 94 ? 4.266 31.688 3.93 1 35.62 94 ILE B N 1
ATOM 1573 C CA . ILE B 1 94 ? 4.637 32.406 2.715 1 35.62 94 ILE B CA 1
ATOM 1574 C C . ILE B 1 94 ? 4.293 33.875 2.863 1 35.62 94 ILE B C 1
ATOM 1576 O O . ILE B 1 94 ? 3.125 34.25 3.021 1 35.62 94 ILE B O 1
ATOM 1580 N N . ASN B 1 95 ? 5.09 34.562 3.512 1 32.56 95 ASN B N 1
ATOM 1581 C CA . ASN B 1 95 ? 5.203 36.031 3.418 1 32.56 95 ASN B CA 1
ATOM 1582 C C . ASN B 1 95 ? 5.07 36.5 1.975 1 32.56 95 ASN B C 1
ATOM 1584 O O . ASN B 1 95 ? 5.965 36.281 1.157 1 32.56 95 ASN B O 1
ATOM 1588 N N . CYS B 1 96 ? 3.9 36.219 1.324 1 31.48 96 CYS B N 1
ATOM 1589 C CA . CYS B 1 96 ? 3.586 36.906 0.076 1 31.48 96 CYS B CA 1
ATOM 1590 C C . CYS B 1 96 ? 4.035 38.375 0.127 1 31.48 96 CYS B C 1
ATOM 1592 O O . CYS B 1 96 ? 3.43 39.188 0.828 1 31.48 96 CYS B O 1
ATOM 1594 N N . LYS B 1 97 ? 5.305 38.594 0.301 1 31.22 97 LYS B N 1
ATOM 1595 C CA . LYS B 1 97 ? 5.859 39.938 0.204 1 31.22 97 LYS B CA 1
ATOM 1596 C C . LYS B 1 97 ? 5.32 40.688 -1.021 1 31.22 97 LYS B C 1
ATOM 1598 O O . LYS B 1 97 ? 5.41 40.188 -2.143 1 31.22 97 LYS B O 1
ATOM 1603 N N . ASP B 1 98 ? 4.379 41.562 -0.908 1 30.81 98 ASP B N 1
ATOM 1604 C CA . ASP B 1 98 ? 4.004 42.719 -1.695 1 30.81 98 ASP B CA 1
ATOM 1605 C C . ASP B 1 98 ? 5.242 43.438 -2.238 1 30.81 98 ASP B C 1
ATOM 1607 O O . ASP B 1 98 ? 6.152 43.781 -1.48 1 30.81 98 ASP B O 1
ATOM 1611 N N . ARG B 1 99 ? 5.934 42.938 -3.354 1 30.3 99 ARG B N 1
ATOM 1612 C CA . ARG B 1 99 ? 6.832 43.969 -3.895 1 30.3 99 ARG B CA 1
ATOM 1613 C C . ARG B 1 99 ? 6.184 45.344 -3.867 1 30.3 99 ARG B C 1
ATOM 1615 O O . ARG B 1 99 ? 5.035 45.5 -4.293 1 30.3 99 ARG B O 1
ATOM 1622 N N . PRO B 1 100 ? 6.961 46.438 -3.375 1 33.22 100 PRO B N 1
ATOM 1623 C CA . PRO B 1 100 ? 6.527 47.844 -3.402 1 33.22 100 PRO B CA 1
ATOM 1624 C C . PRO B 1 100 ? 6.18 48.312 -4.809 1 33.22 100 PRO B C 1
ATOM 1626 O O . PRO B 1 100 ? 6.711 47.781 -5.793 1 33.22 100 PRO B O 1
#

pLDDT: mean 82.64, std 21.34, range [30.28, 97.94]

Radius of gyration: 18.39 Å; Cα contacts (8 Å, |Δi|>4): 216; chains: 2; bounding box: 37×67×54 Å

Organism: Rosa chinensis (NCBI:txid74649)

Foldseek 3Di:
DAPQQVCVVCLVVLNNLVVDDPVCSVVDDSVLSSQVSQLVLQCQAPDPVSHDDPVRSCDSNVDPDDDDGHDRHDRVDHDPVVVVVVCVVPDDPPPPPPPD/DAPQQVCVVCLVVLNNLVVDDPVCSVVDDSVLSSQVSQLVLQCQAPDNVSHDDPVRSCDSNVDPDDDDGHDRHDRVDHDPVVVVVVVVVPDDPPPPPPDD